Protein AF-A0AAV7HJ48-F1 (afdb_monomer)

Foldseek 3Di:
DVLPQLQDQVSLLVVLLVCLVVVVLVVSVVSQVSHPDHALSSLLSSLQSCLVVLVLVSSVVSVVVCVVVVHDHAQSSLLSNLSSQLPPVDDPSLVVSVVSCVVVVVCLPPSNLLSNLLSCLSNLNLVVSVVSLVPHPADAQSSLLSNLLSCLVVLVLVVSVVSVCCCCPVRVYDHDPSSLVSSCSSCVVVVNNVVSVVSVD

Secondary structure (DSSP, 8-state):
-TTSSTTSHHHHHHHHHHHHHTT-HHHHHHHHHH-SS--HHHHHHHHHHHHHTT-HHHHHHHHHHHHHTTPPP-HHHHHHHHHHIIIII-HHHHHHHHHHHHHTTGGGSHHHHHHHHHHHHHTT-HHHHHHHHHT-SS--HHHHHHHHHHHHHTT-HHHHHHHHHHHHHTS-PPP-HHHHHHHHHHHHHHT-HHHHHHTT-

Organism: Dendrobium chrysotoxum (NCBI:txid161865)

Structure (mmCIF, N/CA/C/O backbone):
data_AF-A0AAV7HJ48-F1
#
_entry.id   AF-A0AAV7HJ48-F1
#
loop_
_atom_site.group_PDB
_atom_site.id
_atom_site.type_symbol
_atom_site.label_atom_id
_atom_site.label_alt_id
_atom_site.label_comp_id
_atom_site.label_asym_id
_atom_site.label_entity_id
_atom_site.label_seq_id
_atom_site.pdbx_PDB_ins_code
_atom_site.Cartn_x
_atom_site.Cartn_y
_atom_site.Cartn_z
_atom_site.occupancy
_atom_site.B_iso_or_equiv
_atom_site.auth_seq_id
_atom_site.auth_comp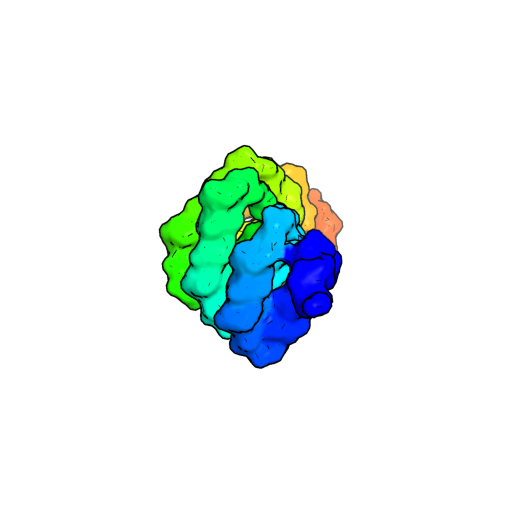_id
_atom_site.auth_asym_id
_atom_site.auth_atom_id
_atom_site.pdbx_PDB_model_num
ATOM 1 N N . MET A 1 1 ? -9.702 8.951 41.981 1.00 37.22 1 MET A N 1
ATOM 2 C CA . MET A 1 1 ? -9.181 10.045 41.126 1.00 37.22 1 MET A CA 1
ATOM 3 C C . MET A 1 1 ? -8.592 9.589 39.777 1.00 37.22 1 MET A C 1
ATOM 5 O O . MET A 1 1 ? -8.359 10.444 38.941 1.00 37.22 1 MET A O 1
ATOM 9 N N . LYS A 1 2 ? -8.408 8.279 39.500 1.00 47.69 2 LYS A N 1
ATOM 10 C CA . LYS A 1 2 ? -7.893 7.769 38.203 1.00 47.69 2 LYS A CA 1
ATOM 11 C C . LYS A 1 2 ? -8.869 7.865 37.006 1.00 47.69 2 LYS A C 1
ATOM 13 O O . LYS A 1 2 ? -8.440 7.650 35.882 1.00 47.69 2 LYS A O 1
ATOM 18 N N . MET A 1 3 ? -10.146 8.190 37.230 1.00 50.66 3 MET A N 1
ATOM 19 C CA . MET A 1 3 ? -11.196 8.146 36.194 1.00 50.66 3 MET A CA 1
ATOM 20 C C . MET A 1 3 ? -11.287 9.396 35.305 1.00 50.66 3 MET A C 1
ATOM 22 O O . MET A 1 3 ? -11.796 9.295 34.201 1.00 50.66 3 MET A O 1
ATOM 26 N N . GLY A 1 4 ? -10.779 10.555 35.739 1.00 46.75 4 GLY A N 1
ATOM 27 C CA . GLY A 1 4 ? -10.951 11.808 34.985 1.00 46.75 4 GLY A CA 1
ATOM 28 C C . GLY A 1 4 ? -9.951 12.029 33.844 1.00 46.75 4 GLY A C 1
ATOM 29 O O . GLY A 1 4 ? -10.231 12.792 32.930 1.00 46.75 4 GLY A O 1
ATOM 30 N N . LEU A 1 5 ? -8.784 11.373 33.880 1.00 48.03 5 LEU A N 1
ATOM 31 C CA . LEU A 1 5 ? -7.716 11.574 32.887 1.00 48.03 5 LEU A CA 1
ATOM 32 C C . LEU A 1 5 ? -7.899 10.728 31.616 1.00 48.03 5 LEU A C 1
ATOM 34 O O . LEU A 1 5 ? -7.413 11.124 30.564 1.00 48.03 5 LEU A O 1
ATOM 38 N N . LEU A 1 6 ? -8.624 9.605 31.699 1.00 50.34 6 LEU A N 1
ATOM 39 C CA . LEU A 1 6 ? -8.973 8.755 30.546 1.00 50.34 6 LEU A CA 1
ATOM 40 C C . LEU A 1 6 ? -10.066 9.368 29.652 1.00 50.34 6 LEU A C 1
ATOM 42 O O . LEU A 1 6 ? -10.266 8.902 28.537 1.00 50.34 6 LEU A O 1
ATOM 46 N N . LEU A 1 7 ? -10.739 10.421 30.129 1.00 53.59 7 LEU A N 1
ATOM 47 C CA . LEU A 1 7 ? -11.756 11.169 29.384 1.00 53.59 7 LEU A CA 1
ATOM 48 C C . LEU A 1 7 ? -11.161 12.104 28.330 1.00 53.59 7 LEU A C 1
ATOM 50 O O . LEU A 1 7 ? -11.873 12.598 27.465 1.00 53.59 7 LEU A O 1
ATOM 54 N N . ASN A 1 8 ? -9.859 12.385 28.404 1.00 65.31 8 ASN A N 1
ATOM 55 C CA . ASN A 1 8 ? -9.218 13.245 27.429 1.00 65.31 8 ASN A CA 1
ATOM 56 C C . ASN A 1 8 ? -8.662 12.387 26.288 1.00 65.31 8 ASN A C 1
ATOM 58 O O . ASN A 1 8 ? -7.704 11.636 26.489 1.00 65.31 8 ASN A O 1
ATOM 62 N N . VAL A 1 9 ? -9.231 12.549 25.092 1.00 69.00 9 VAL A N 1
ATOM 63 C CA . VAL A 1 9 ? -8.806 11.894 23.843 1.00 69.00 9 VAL A CA 1
ATOM 64 C C . VAL A 1 9 ? -7.288 11.961 23.642 1.00 69.00 9 VAL A C 1
ATOM 66 O O . VAL A 1 9 ? -6.674 10.987 23.207 1.00 69.00 9 VAL A O 1
ATOM 69 N N . PHE A 1 10 ? -6.649 13.064 24.043 1.00 70.94 10 PHE A N 1
ATOM 70 C CA . PHE A 1 10 ? -5.201 13.240 23.962 1.00 70.94 10 PHE A CA 1
ATOM 71 C C . PHE A 1 10 ? -4.432 12.296 24.896 1.00 70.94 10 PHE A C 1
ATOM 73 O O . PHE A 1 10 ? -3.430 11.697 24.500 1.00 70.94 10 PHE A O 1
ATOM 80 N N . VAL A 1 11 ? -4.900 12.131 26.137 1.00 77.94 11 VAL A N 1
ATOM 81 C CA . VAL A 1 11 ? -4.272 11.247 27.130 1.00 77.94 11 VAL A CA 1
ATOM 82 C C . VAL A 1 11 ? -4.525 9.787 26.769 1.00 77.94 11 VAL A C 1
ATOM 84 O O . VAL A 1 11 ? -3.583 8.998 26.780 1.00 77.94 11 VAL A O 1
ATOM 87 N N . GLY A 1 12 ? -5.757 9.440 26.382 1.00 78.12 12 GLY A N 1
ATOM 88 C CA . GLY A 1 12 ? -6.113 8.100 25.909 1.00 78.12 12 GLY A CA 1
ATOM 89 C C . GLY A 1 12 ? -5.267 7.679 24.708 1.00 78.12 12 GLY A C 1
ATOM 90 O O . GLY A 1 12 ? -4.598 6.649 24.755 1.00 78.12 12 GLY A O 1
ATOM 91 N N . SER A 1 13 ? -5.173 8.536 23.689 1.00 76.88 13 SER A N 1
ATOM 92 C CA . SER A 1 13 ? -4.349 8.283 22.498 1.00 76.88 13 SER A CA 1
ATOM 93 C C . SER A 1 13 ? -2.851 8.205 22.810 1.00 76.88 13 SER A C 1
ATOM 95 O O . SER A 1 13 ? -2.138 7.377 22.242 1.00 76.88 13 SER A O 1
ATOM 97 N N . SER A 1 14 ? -2.358 9.021 23.749 1.00 82.81 14 SER A N 1
ATOM 98 C CA . SER A 1 14 ? -0.960 8.962 24.198 1.00 82.81 14 SER A CA 1
ATOM 99 C C . SER A 1 14 ? -0.647 7.655 24.929 1.00 82.81 14 SER A C 1
ATOM 101 O O . SER A 1 14 ? 0.398 7.050 24.682 1.00 82.81 14 SER A O 1
ATOM 103 N N . LEU A 1 15 ? -1.551 7.191 25.797 1.00 83.00 15 LEU A N 1
ATOM 104 C CA . LEU A 1 15 ? -1.411 5.913 26.493 1.00 83.00 15 LEU A CA 1
ATOM 105 C C . LEU A 1 15 ? -1.480 4.741 25.511 1.00 83.00 15 LEU A C 1
ATOM 107 O O . LEU A 1 15 ? -0.610 3.877 25.552 1.00 83.00 15 LEU A O 1
ATOM 111 N N . ILE A 1 16 ? -2.438 4.755 24.581 1.00 84.25 16 ILE A N 1
ATOM 112 C CA . ILE A 1 16 ? -2.535 3.781 23.487 1.00 84.25 16 ILE A CA 1
ATOM 113 C C . ILE A 1 16 ? -1.218 3.707 22.709 1.00 84.25 16 ILE A C 1
ATOM 115 O O . ILE A 1 16 ? -0.693 2.616 22.483 1.00 84.25 16 ILE A O 1
ATOM 119 N N . SER A 1 17 ? -0.649 4.858 22.336 1.00 81.88 17 SER A N 1
ATOM 120 C CA . SER A 1 17 ? 0.635 4.929 21.631 1.00 81.88 17 SER A CA 1
ATOM 121 C C . SER A 1 17 ? 1.779 4.336 22.457 1.00 81.88 17 SER A C 1
ATOM 123 O O . SER A 1 17 ? 2.621 3.621 21.916 1.00 81.88 17 SER A O 1
ATOM 125 N N . MET A 1 18 ? 1.813 4.611 23.764 1.00 85.38 18 MET A N 1
ATOM 126 C CA . MET A 1 18 ? 2.837 4.099 24.677 1.00 85.38 18 MET A CA 1
ATOM 127 C C . MET A 1 18 ? 2.755 2.574 24.816 1.00 85.38 18 MET A C 1
ATOM 129 O O . MET A 1 18 ? 3.743 1.890 24.554 1.00 85.38 18 MET A O 1
ATOM 133 N N . TYR A 1 19 ? 1.574 2.039 25.127 1.00 84.62 19 TYR A N 1
ATOM 134 C CA . TYR A 1 19 ? 1.370 0.599 25.292 1.00 84.62 19 TYR A CA 1
ATOM 135 C C . TYR A 1 19 ? 1.562 -0.171 23.976 1.00 84.62 19 TYR A C 1
ATOM 137 O O . TYR A 1 19 ? 2.252 -1.188 23.960 1.00 84.62 19 TYR A O 1
ATOM 145 N N . SER A 1 20 ? 1.085 0.364 22.844 1.00 83.25 20 SER A N 1
ATOM 146 C CA . SER A 1 20 ? 1.311 -0.238 21.517 1.00 83.25 20 SER A CA 1
ATOM 147 C C . SER A 1 20 ? 2.796 -0.312 21.144 1.00 83.25 20 SER A C 1
ATOM 149 O O . SER A 1 20 ? 3.226 -1.246 20.469 1.00 83.25 20 SER A O 1
ATOM 151 N N . LYS A 1 21 ? 3.612 0.665 21.569 1.00 81.81 21 LYS A N 1
ATOM 152 C CA . LYS A 1 21 ? 5.068 0.645 21.335 1.00 81.81 21 LYS A CA 1
ATOM 153 C C . LYS A 1 21 ? 5.774 -0.438 22.149 1.00 81.81 21 LYS A C 1
ATOM 155 O O . LYS A 1 21 ? 6.763 -0.978 21.656 1.00 81.81 21 LYS A O 1
ATOM 160 N N . ASN A 1 22 ? 5.250 -0.772 23.325 1.00 84.06 22 ASN A N 1
ATOM 161 C CA . ASN A 1 22 ? 5.792 -1.786 24.233 1.00 84.06 22 ASN A CA 1
ATOM 162 C C . ASN A 1 22 ? 5.192 -3.188 24.023 1.00 84.06 22 ASN A C 1
ATOM 164 O O . ASN A 1 22 ? 5.400 -4.061 24.855 1.00 84.06 22 ASN A O 1
ATOM 168 N N . ASP A 1 23 ? 4.457 -3.413 22.929 1.00 82.31 23 ASP A N 1
ATOM 169 C CA . ASP A 1 23 ? 3.759 -4.673 22.626 1.00 82.31 23 ASP A CA 1
ATOM 170 C C . ASP A 1 23 ? 2.650 -5.071 23.622 1.00 82.31 23 ASP A C 1
ATOM 172 O O . ASP A 1 23 ? 2.109 -6.176 23.549 1.00 82.31 23 ASP A O 1
ATOM 176 N N . GLU A 1 24 ? 2.237 -4.152 24.496 1.00 86.06 24 GLU A N 1
ATOM 177 C CA . GLU A 1 24 ? 1.157 -4.326 25.474 1.00 86.06 24 GLU A CA 1
ATOM 178 C C . GLU A 1 24 ? -0.208 -3.997 24.847 1.00 86.06 24 GLU A C 1
ATOM 180 O O . GLU A 1 24 ? -0.923 -3.072 25.242 1.00 86.06 24 GLU A O 1
ATOM 185 N N . PHE A 1 25 ? -0.555 -4.742 23.802 1.00 84.06 25 PHE A N 1
ATOM 186 C CA . PHE A 1 25 ? -1.732 -4.465 22.983 1.00 84.06 25 PHE A CA 1
ATOM 187 C C . PHE A 1 25 ? -3.063 -4.694 23.700 1.00 84.06 25 PHE A C 1
ATOM 189 O O . PHE A 1 25 ? -4.005 -3.952 23.435 1.00 84.06 25 PHE A O 1
ATOM 196 N N . ASP A 1 26 ? -3.134 -5.659 24.617 1.00 85.12 26 ASP A N 1
ATOM 197 C CA . ASP A 1 26 ? -4.348 -5.920 25.399 1.00 85.12 26 ASP A CA 1
ATOM 198 C C . ASP A 1 26 ? -4.701 -4.691 26.247 1.00 85.12 26 ASP A C 1
ATOM 200 O O . ASP A 1 26 ? -5.810 -4.168 26.162 1.00 85.12 26 ASP A O 1
ATOM 204 N N . THR A 1 27 ? -3.710 -4.126 26.945 1.00 85.38 27 THR A N 1
ATOM 205 C CA . THR A 1 27 ? -3.858 -2.875 27.700 1.00 85.38 27 THR A CA 1
ATOM 206 C C . THR A 1 27 ? -4.241 -1.704 26.792 1.00 85.38 27 THR A C 1
ATOM 208 O O . THR A 1 27 ? -5.069 -0.871 27.158 1.00 85.38 27 THR A O 1
ATOM 211 N N . ALA A 1 28 ? -3.662 -1.619 25.591 1.00 85.06 28 ALA A N 1
ATOM 212 C CA . ALA A 1 28 ? -4.002 -0.567 24.635 1.00 85.06 28 ALA A CA 1
ATOM 213 C C . ALA A 1 28 ? -5.454 -0.688 24.123 1.00 85.06 28 ALA A C 1
ATOM 215 O O . ALA A 1 28 ? -6.138 0.331 23.999 1.00 85.06 28 ALA A O 1
ATOM 216 N N . ILE A 1 29 ? -5.947 -1.911 23.887 1.00 85.75 29 ILE A N 1
ATOM 217 C CA . ILE A 1 29 ? -7.353 -2.182 23.547 1.00 85.75 29 ILE A CA 1
ATOM 218 C C . ILE A 1 29 ? -8.263 -1.801 24.713 1.00 85.75 29 ILE A C 1
ATOM 220 O O . ILE A 1 29 ? -9.228 -1.073 24.495 1.00 85.75 29 ILE A O 1
ATOM 224 N N . GLU A 1 30 ? -7.943 -2.218 25.940 1.00 86.31 30 GLU A N 1
ATOM 225 C CA . GLU A 1 30 ? -8.734 -1.869 27.125 1.00 86.31 30 GLU A CA 1
ATOM 226 C C . GLU A 1 30 ? -8.851 -0.352 27.300 1.00 86.31 30 GLU A C 1
ATOM 228 O O . GLU A 1 30 ? -9.916 0.166 27.637 1.00 86.31 30 GLU A O 1
ATOM 233 N N . ILE A 1 31 ? -7.763 0.387 27.068 1.00 85.25 31 ILE A N 1
ATOM 234 C CA . ILE A 1 31 ? -7.779 1.850 27.141 1.00 85.25 31 ILE A CA 1
ATOM 235 C C . ILE A 1 31 ? -8.673 2.426 26.052 1.00 85.25 31 ILE A C 1
ATOM 237 O O . ILE A 1 31 ? -9.506 3.271 26.372 1.00 85.25 31 ILE A O 1
ATOM 241 N N . LEU A 1 32 ? -8.541 1.959 24.807 1.00 84.19 32 LEU A N 1
ATOM 242 C CA . LEU A 1 32 ? -9.401 2.393 23.708 1.00 84.19 32 LEU A CA 1
ATOM 243 C C . LEU A 1 32 ? -10.877 2.158 24.049 1.00 84.19 32 LEU A C 1
ATOM 245 O O . LEU A 1 32 ? -11.684 3.074 23.931 1.00 84.19 32 LEU A O 1
ATOM 249 N N . GLU A 1 33 ? -11.232 0.967 24.527 1.00 84.12 33 GLU A N 1
ATOM 250 C CA . GLU A 1 33 ? -12.606 0.599 24.886 1.00 84.12 33 GLU A CA 1
ATOM 251 C C . GLU A 1 33 ? -13.169 1.461 26.020 1.00 84.12 33 GLU A C 1
ATOM 253 O O . GLU A 1 33 ? -14.347 1.817 25.996 1.00 84.12 33 GLU A O 1
ATOM 258 N N . ARG A 1 34 ? -12.317 1.865 26.967 1.00 84.50 34 ARG A N 1
ATOM 259 C CA . ARG A 1 34 ? -12.678 2.724 28.102 1.00 84.50 34 ARG A CA 1
ATOM 260 C C . ARG A 1 34 ? -12.741 4.216 27.778 1.00 84.50 34 ARG A C 1
ATOM 262 O O . ARG A 1 34 ? -13.183 4.977 28.639 1.00 84.50 34 ARG A O 1
ATOM 269 N N . MET A 1 35 ? -12.289 4.652 26.603 1.00 80.69 35 MET A N 1
ATOM 270 C CA . MET A 1 35 ? -12.441 6.044 26.170 1.00 80.69 35 MET A CA 1
ATOM 271 C C . MET A 1 35 ? -13.912 6.327 25.842 1.00 80.69 35 MET A C 1
ATOM 273 O O . MET A 1 35 ? -14.503 5.621 25.020 1.00 80.69 35 MET A O 1
ATOM 277 N N . GLU A 1 36 ? -14.481 7.365 26.467 1.00 74.94 36 GLU A N 1
ATOM 278 C CA . GLU A 1 36 ? -15.851 7.832 26.187 1.00 74.94 36 GLU A CA 1
ATOM 279 C C . GLU A 1 36 ? -15.973 8.380 24.761 1.00 74.94 36 GLU A C 1
ATOM 281 O O . GLU A 1 36 ? -16.914 8.041 24.050 1.00 74.94 36 GLU A O 1
ATOM 286 N N . GLU A 1 37 ? -14.975 9.148 24.317 1.00 75.75 37 GLU A N 1
ATOM 287 C CA . GLU A 1 37 ? -14.847 9.608 22.936 1.00 75.75 37 GLU A CA 1
ATOM 288 C C . GLU A 1 37 ? -13.623 8.959 22.286 1.00 75.75 37 GLU A C 1
ATOM 290 O O . GLU A 1 37 ? -12.502 9.053 22.795 1.00 75.75 37 GLU A O 1
ATOM 295 N N . LYS A 1 38 ? -13.834 8.292 21.150 1.00 83.88 38 LYS A N 1
ATOM 296 C CA . LYS A 1 38 ? -12.771 7.749 20.300 1.00 83.88 38 LYS A CA 1
ATOM 297 C C . LYS A 1 38 ? -12.773 8.542 19.002 1.00 83.88 38 LYS A C 1
ATOM 299 O O . LYS A 1 38 ? -13.823 8.725 18.393 1.00 83.88 38 LYS A O 1
ATOM 304 N N . ASP A 1 39 ? -11.608 8.998 18.571 1.00 83.56 39 ASP A N 1
ATOM 305 C CA . ASP A 1 39 ? -11.455 9.719 17.316 1.00 83.56 39 ASP A CA 1
ATOM 306 C C . ASP A 1 39 ? -10.715 8.865 16.278 1.00 83.56 39 ASP A C 1
ATOM 308 O O . ASP A 1 39 ? -10.226 7.769 16.553 1.00 83.56 39 ASP A O 1
ATOM 312 N N . MET A 1 40 ? -10.627 9.362 15.045 1.00 87.81 40 MET A N 1
ATOM 313 C CA . MET A 1 40 ? -9.893 8.681 13.974 1.00 87.81 40 MET A CA 1
ATOM 314 C C . MET A 1 40 ? -8.437 8.385 14.374 1.00 87.81 40 MET A C 1
ATOM 316 O O . MET A 1 40 ? -7.867 7.374 13.952 1.00 87.81 40 MET A O 1
ATOM 320 N N . PHE A 1 41 ? -7.831 9.250 15.189 1.00 86.56 41 PHE A N 1
ATOM 321 C CA . PHE A 1 41 ? -6.434 9.149 15.585 1.00 86.56 41 PHE A CA 1
ATOM 322 C C . PHE A 1 41 ? -6.178 7.985 16.551 1.00 86.56 41 PHE A C 1
ATOM 324 O O . PHE A 1 41 ? -5.214 7.237 16.348 1.00 86.56 41 PHE A O 1
ATOM 331 N N . SER A 1 42 ? -7.030 7.777 17.558 1.00 86.62 42 SER A N 1
AT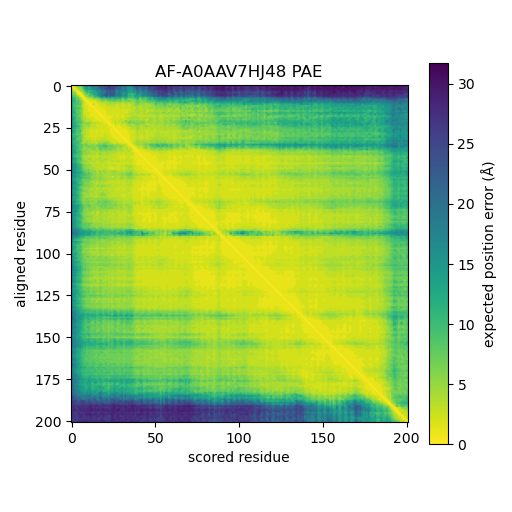OM 332 C CA . SER A 1 42 ? -6.884 6.673 18.515 1.00 86.62 42 SER A CA 1
ATOM 333 C C . SER A 1 42 ? -6.995 5.306 17.824 1.00 86.62 42 SER A C 1
ATOM 335 O O . SER A 1 42 ? -6.129 4.445 18.013 1.00 86.62 42 SER A O 1
ATOM 337 N N . TRP A 1 43 ? -7.971 5.145 16.925 1.00 92.31 43 TRP A N 1
ATOM 338 C CA . TRP A 1 43 ? -8.134 3.952 16.086 1.00 92.31 43 TRP A CA 1
ATOM 339 C C . TRP A 1 43 ? -6.944 3.725 15.152 1.00 92.31 43 TRP A C 1
ATOM 341 O O . TRP A 1 43 ? -6.378 2.630 15.102 1.00 92.31 43 TRP A O 1
ATOM 351 N N . THR A 1 44 ? -6.515 4.773 14.446 1.00 92.38 44 THR A N 1
ATOM 352 C CA . THR A 1 44 ? -5.375 4.699 13.521 1.00 92.38 44 THR A CA 1
ATOM 353 C C . THR A 1 44 ? -4.093 4.311 14.253 1.00 92.38 44 THR A C 1
ATOM 355 O O . THR A 1 44 ? -3.317 3.499 13.749 1.00 92.38 44 THR A O 1
ATOM 358 N N . THR A 1 45 ? -3.878 4.829 15.466 1.00 89.81 45 THR A N 1
ATOM 359 C CA . THR A 1 45 ? -2.704 4.493 16.285 1.00 89.81 45 THR A CA 1
ATOM 360 C C . THR A 1 45 ? -2.658 3.000 16.608 1.00 89.81 45 THR A C 1
ATOM 362 O O . THR A 1 45 ? -1.596 2.386 16.478 1.00 89.81 45 THR A O 1
ATOM 365 N N . MET A 1 46 ? -3.800 2.398 16.950 1.00 90.00 46 MET A N 1
ATOM 366 C CA . MET A 1 46 ? -3.904 0.957 17.199 1.00 90.00 46 MET A CA 1
ATOM 367 C C . MET A 1 46 ? -3.621 0.130 15.944 1.00 90.00 46 MET A C 1
ATOM 369 O O . MET A 1 46 ? -2.803 -0.790 15.982 1.00 90.00 46 MET A O 1
ATOM 373 N N . ILE A 1 47 ? -4.234 0.493 14.815 1.00 93.69 47 ILE A N 1
ATOM 374 C CA . ILE A 1 47 ? -4.032 -0.179 13.521 1.00 93.69 47 ILE A CA 1
ATOM 375 C C . ILE A 1 47 ? -2.552 -0.163 13.123 1.00 93.69 47 ILE A C 1
ATOM 377 O O . ILE A 1 47 ? -1.977 -1.201 12.787 1.00 93.69 47 ILE A O 1
ATOM 381 N N . VAL A 1 48 ? -1.915 1.010 13.190 1.00 91.19 48 VAL A N 1
ATOM 382 C CA . VAL A 1 48 ? -0.490 1.186 12.879 1.00 91.19 48 VAL A CA 1
ATOM 383 C C . VAL A 1 48 ? 0.376 0.365 13.836 1.00 91.19 48 VAL A C 1
ATOM 385 O O . VAL A 1 48 ? 1.352 -0.248 13.399 1.00 91.19 48 VAL A O 1
ATOM 388 N N . GLY A 1 49 ? 0.037 0.347 15.129 1.00 88.75 49 GLY A N 1
ATOM 389 C CA . GLY A 1 49 ? 0.742 -0.430 16.148 1.00 88.75 49 GLY A CA 1
ATOM 390 C C . GLY A 1 49 ? 0.752 -1.924 15.830 1.00 88.75 49 GLY A C 1
ATOM 391 O O . GLY A 1 49 ? 1.825 -2.522 15.733 1.00 88.75 49 GLY A O 1
ATOM 392 N N . PHE A 1 50 ? -0.424 -2.508 15.588 1.00 90.56 50 PHE A N 1
ATOM 393 C CA . PHE A 1 50 ? -0.558 -3.920 15.227 1.00 90.56 50 PHE A CA 1
ATOM 394 C C . PHE A 1 50 ? 0.120 -4.254 13.892 1.00 90.56 50 PHE A C 1
ATOM 396 O O . PHE A 1 50 ? 0.908 -5.200 13.817 1.00 90.56 50 PHE A O 1
ATOM 403 N N . SER A 1 51 ? -0.106 -3.439 12.855 1.00 90.06 51 SER A N 1
ATOM 404 C CA . SER A 1 51 ? 0.498 -3.632 11.529 1.00 90.06 51 SER A CA 1
ATOM 405 C C . SER A 1 51 ? 2.033 -3.633 11.593 1.00 90.06 51 SER A C 1
ATOM 407 O O . SER A 1 51 ? 2.685 -4.511 11.024 1.00 90.06 51 SER A O 1
ATOM 409 N N . LYS A 1 52 ? 2.645 -2.726 12.373 1.00 88.25 52 LYS A N 1
ATOM 410 C CA . LYS A 1 52 ? 4.111 -2.661 12.549 1.00 88.25 52 LYS A CA 1
ATOM 411 C C . LYS A 1 52 ? 4.712 -3.884 13.239 1.00 88.25 52 LYS A C 1
ATOM 413 O O . LYS A 1 52 ? 5.897 -4.149 13.053 1.00 88.25 52 LYS A O 1
ATOM 418 N N . ARG A 1 53 ? 3.922 -4.613 14.026 1.00 86.88 53 ARG A N 1
ATOM 419 C CA . ARG A 1 53 ? 4.347 -5.821 14.748 1.00 86.88 53 ARG A CA 1
ATOM 420 C C . ARG A 1 53 ? 3.929 -7.113 14.044 1.00 86.88 53 ARG A C 1
ATOM 422 O O . ARG A 1 53 ? 3.986 -8.175 14.652 1.00 86.88 53 ARG A O 1
ATOM 429 N N . ASN A 1 54 ? 3.540 -7.026 12.767 1.00 86.19 54 ASN A N 1
ATOM 430 C CA . ASN A 1 54 ? 3.061 -8.147 11.948 1.00 86.19 54 ASN A CA 1
ATOM 431 C C . ASN A 1 54 ? 1.844 -8.876 12.547 1.00 86.19 54 ASN A C 1
ATOM 433 O O . ASN A 1 54 ? 1.589 -10.036 12.230 1.00 86.19 54 ASN A O 1
ATOM 437 N N . LYS A 1 55 ? 1.070 -8.186 13.390 1.00 89.25 55 LYS A N 1
ATOM 438 C CA . LYS A 1 55 ? -0.194 -8.665 13.957 1.00 89.25 55 LYS A CA 1
ATOM 439 C C . LYS A 1 55 ? -1.342 -8.316 13.007 1.00 89.25 55 LYS A C 1
ATOM 441 O O . LYS A 1 55 ? -2.172 -7.448 13.279 1.00 89.25 55 LYS A O 1
ATOM 446 N N . SER A 1 56 ? -1.296 -8.900 11.806 1.00 90.94 56 SER A N 1
ATOM 447 C CA . SER A 1 56 ? -2.151 -8.498 10.681 1.00 90.94 56 SER A CA 1
ATOM 448 C C . SER A 1 56 ? -3.643 -8.741 10.939 1.00 90.94 56 SER A C 1
ATOM 450 O O . SER A 1 56 ? -4.471 -7.925 10.532 1.00 90.94 56 SER A O 1
ATOM 452 N N . PHE A 1 57 ? -3.993 -9.827 11.636 1.00 90.81 57 PHE A N 1
ATOM 453 C CA . PHE A 1 57 ? -5.385 -10.153 11.962 1.00 90.81 57 PHE A CA 1
ATOM 454 C C . PHE A 1 57 ? -5.976 -9.162 12.965 1.00 90.81 57 PHE A C 1
ATOM 456 O O . PHE A 1 57 ? -7.089 -8.677 12.773 1.00 90.81 57 PHE A O 1
ATOM 463 N N . GLU A 1 58 ? -5.214 -8.804 13.995 1.00 91.50 58 GLU A N 1
ATOM 464 C CA . GLU A 1 58 ? -5.611 -7.821 14.997 1.00 91.50 58 GLU A CA 1
ATOM 465 C C . GLU A 1 58 ? -5.737 -6.426 14.380 1.00 91.50 58 GLU A C 1
ATOM 467 O O . GLU A 1 58 ? -6.707 -5.723 14.655 1.00 91.50 58 GLU A O 1
ATOM 472 N N . ALA A 1 59 ? -4.819 -6.048 13.481 1.00 93.19 59 ALA A N 1
ATOM 473 C CA . ALA A 1 59 ? -4.909 -4.787 12.748 1.00 93.19 59 ALA A CA 1
ATOM 474 C C . ALA A 1 59 ? -6.226 -4.685 11.958 1.00 93.19 59 ALA A C 1
ATOM 476 O O . ALA A 1 59 ? -6.932 -3.682 12.076 1.00 93.19 59 ALA A O 1
ATOM 477 N N . ILE A 1 60 ? -6.594 -5.732 11.205 1.00 93.88 60 ILE A N 1
ATOM 478 C CA . ILE A 1 60 ? -7.887 -5.776 10.506 1.00 93.88 60 ILE A CA 1
ATOM 479 C C . ILE A 1 60 ? -9.060 -5.767 11.477 1.00 93.88 60 ILE A C 1
ATOM 481 O O . ILE A 1 60 ? -10.030 -5.062 11.219 1.00 93.88 60 ILE A O 1
ATOM 485 N N . GLY A 1 61 ? -8.989 -6.504 12.586 1.00 93.75 61 GLY A N 1
ATOM 486 C CA . GLY A 1 61 ? -10.050 -6.509 13.591 1.00 93.75 61 GLY A CA 1
ATOM 487 C C . GLY A 1 61 ? -10.333 -5.101 14.114 1.00 93.75 61 GLY A C 1
ATOM 488 O O . GLY A 1 61 ? -11.481 -4.664 14.134 1.00 93.75 61 GLY A O 1
ATOM 489 N N . VAL A 1 62 ? -9.284 -4.345 14.449 1.00 94.00 62 VAL A N 1
ATOM 490 C CA . VAL A 1 62 ? -9.407 -2.942 14.874 1.00 94.00 62 VAL A CA 1
ATOM 491 C C . VAL A 1 62 ? -9.984 -2.063 13.761 1.00 94.00 62 VAL A C 1
ATOM 493 O O . VAL A 1 62 ? -10.845 -1.235 14.042 1.00 94.00 62 VAL A O 1
ATOM 496 N N . PHE A 1 63 ? -9.556 -2.250 12.510 1.00 95.69 63 PHE A N 1
ATOM 497 C CA . PHE A 1 63 ? -10.104 -1.520 11.363 1.00 95.69 63 PHE A CA 1
ATOM 498 C C . PHE A 1 63 ? -11.593 -1.807 11.141 1.00 95.69 63 PHE A C 1
ATOM 500 O O . PHE A 1 63 ? -12.366 -0.876 10.951 1.00 95.69 63 PHE A O 1
ATOM 507 N N . VAL A 1 64 ? -12.022 -3.067 11.218 1.00 95.31 64 VAL A N 1
ATOM 508 C CA . VAL A 1 64 ? -13.438 -3.437 11.086 1.00 95.31 64 VAL A CA 1
ATOM 509 C C . VAL A 1 64 ? -14.263 -2.799 12.201 1.00 95.31 64 VAL A C 1
ATOM 511 O O . VAL A 1 64 ? -15.252 -2.139 11.897 1.00 95.31 64 VAL A O 1
ATOM 514 N N . ARG A 1 65 ? -13.817 -2.889 13.463 1.00 94.31 65 ARG A N 1
ATOM 515 C CA . ARG A 1 65 ? -14.513 -2.242 14.590 1.00 94.31 65 ARG A CA 1
ATOM 516 C C . ARG A 1 65 ? -14.610 -0.725 14.429 1.00 94.31 65 ARG A C 1
ATOM 518 O O . ARG A 1 65 ? -15.657 -0.154 14.706 1.00 94.31 65 ARG A O 1
ATOM 525 N N . MET A 1 66 ? -13.546 -0.079 13.946 1.00 93.94 66 MET A N 1
ATOM 526 C CA . MET A 1 66 ? -13.559 1.354 13.640 1.00 93.94 66 MET A CA 1
ATOM 527 C C . MET A 1 66 ? -14.705 1.701 12.676 1.00 93.94 66 MET A C 1
ATOM 529 O O . MET A 1 66 ? -15.447 2.650 12.921 1.00 93.94 66 MET A O 1
ATOM 533 N N . LEU A 1 67 ? -14.880 0.914 11.608 1.00 94.81 67 LEU A N 1
ATOM 534 C CA . LEU A 1 67 ? -15.960 1.121 10.640 1.00 94.81 67 LEU A CA 1
ATOM 535 C C . LEU A 1 67 ? -17.348 0.791 11.218 1.00 94.81 67 LEU A C 1
ATOM 537 O O . LEU A 1 67 ? -18.311 1.490 10.911 1.00 94.81 67 LEU A O 1
ATOM 541 N N . GLU A 1 68 ? -17.463 -0.246 12.052 1.00 94.19 68 GLU A N 1
ATOM 542 C CA . GLU A 1 68 ? -18.714 -0.628 12.730 1.00 94.19 68 GLU A CA 1
ATOM 543 C C . GLU A 1 68 ? -19.200 0.444 13.716 1.00 94.19 68 GLU A C 1
ATOM 545 O O . GLU A 1 68 ? -20.403 0.666 13.836 1.00 94.19 68 GLU A O 1
ATOM 550 N N . GLU A 1 69 ? -18.280 1.169 14.358 1.00 91.00 69 GLU A N 1
ATOM 551 C CA . GLU A 1 69 ? -18.589 2.342 15.189 1.00 91.00 69 GLU A CA 1
ATOM 552 C C . GLU A 1 69 ? -18.900 3.609 14.362 1.00 91.00 69 GLU A C 1
ATOM 554 O O . GLU A 1 69 ? -19.095 4.690 14.916 1.00 91.00 69 GLU A O 1
ATOM 559 N N . GLY A 1 70 ? -18.975 3.498 13.032 1.00 90.31 70 GLY A N 1
ATOM 560 C CA . GLY A 1 70 ? -19.312 4.602 12.132 1.00 90.31 70 GLY A CA 1
ATOM 561 C C . GLY A 1 70 ? -18.165 5.584 11.884 1.00 90.31 70 GLY A C 1
ATOM 562 O O . GLY A 1 70 ? -18.386 6.644 11.295 1.00 90.31 70 GLY A O 1
ATOM 563 N N . MET A 1 71 ? -16.941 5.249 12.301 1.00 91.81 71 MET A N 1
ATOM 564 C CA . MET A 1 71 ? -15.764 6.086 12.087 1.00 91.81 71 MET A CA 1
ATOM 565 C C . MET A 1 71 ? -15.148 5.804 10.719 1.00 91.81 71 MET A C 1
ATOM 567 O O . MET A 1 71 ? -14.948 4.658 10.326 1.00 91.81 71 MET A O 1
ATOM 571 N N . MET A 1 72 ? -14.787 6.861 9.992 1.00 92.94 72 MET A N 1
ATOM 572 C CA . MET A 1 72 ? -14.082 6.721 8.718 1.00 92.94 72 MET A CA 1
ATOM 573 C C . MET A 1 72 ? -12.585 6.545 8.949 1.00 92.94 72 MET A C 1
ATOM 575 O O . MET A 1 72 ? -11.957 7.340 9.648 1.00 92.94 72 MET A O 1
ATOM 579 N N . ALA A 1 73 ? -11.998 5.531 8.321 1.00 95.38 73 ALA A N 1
ATOM 580 C CA . ALA A 1 73 ? -10.554 5.374 8.254 1.00 95.38 73 ALA A CA 1
ATOM 581 C C . ALA A 1 73 ? -9.920 6.437 7.348 1.00 95.38 73 ALA A C 1
ATOM 583 O O . ALA A 1 73 ? -10.422 6.681 6.251 1.00 95.38 73 ALA A O 1
ATOM 584 N N . GLY A 1 74 ? -8.808 7.018 7.803 1.00 95.81 74 GLY A N 1
ATOM 585 C CA . GLY A 1 74 ? -7.951 7.893 7.002 1.00 95.81 74 GLY A CA 1
ATOM 586 C C . GLY A 1 74 ? -6.837 7.140 6.266 1.00 95.81 74 GLY A C 1
ATOM 587 O O . GLY A 1 74 ? -6.715 5.912 6.332 1.00 95.81 74 GLY A O 1
ATOM 588 N N . GLU A 1 75 ? -5.971 7.898 5.605 1.00 96.19 75 GLU A N 1
ATOM 589 C CA . GLU A 1 75 ? -4.887 7.428 4.736 1.00 96.19 75 GLU A CA 1
ATOM 590 C C . GLU A 1 75 ? -3.897 6.529 5.493 1.00 96.19 75 GLU A C 1
ATOM 592 O O . GLU A 1 75 ? -3.522 5.448 5.031 1.00 96.19 75 GLU A O 1
ATOM 597 N N . PHE A 1 76 ? -3.505 6.926 6.707 1.00 95.25 76 PHE A N 1
ATOM 598 C CA . PHE A 1 76 ? -2.560 6.166 7.535 1.00 95.25 76 PHE A CA 1
ATOM 599 C C . PHE A 1 76 ? -3.104 4.800 7.971 1.00 95.25 76 PHE A C 1
ATOM 601 O O . PHE A 1 76 ? -2.352 3.822 8.032 1.00 95.25 76 PHE A O 1
ATOM 608 N N . ALA A 1 77 ? -4.404 4.716 8.261 1.00 96.31 77 ALA A N 1
ATOM 609 C CA . ALA A 1 77 ? -5.051 3.453 8.591 1.00 96.31 77 ALA A CA 1
ATOM 610 C C . ALA A 1 77 ? -5.094 2.543 7.356 1.00 96.31 77 ALA A C 1
ATOM 612 O O . ALA A 1 77 ? -4.671 1.390 7.431 1.00 96.31 77 ALA A O 1
ATOM 613 N N . LEU A 1 78 ? -5.507 3.079 6.202 1.00 97.38 78 LEU A N 1
ATOM 614 C CA . LEU A 1 78 ? -5.570 2.332 4.944 1.00 97.38 78 LEU A CA 1
ATOM 615 C C . LEU A 1 78 ? -4.215 1.777 4.507 1.00 97.38 78 LEU A C 1
ATOM 617 O O . LEU A 1 78 ? -4.106 0.582 4.238 1.00 97.38 78 LEU A O 1
ATOM 621 N N . THR A 1 79 ? -3.175 2.610 4.476 1.00 96.88 79 THR A N 1
ATOM 622 C CA . THR A 1 79 ? -1.815 2.169 4.118 1.00 96.88 79 THR A CA 1
ATOM 623 C C . THR A 1 79 ? -1.308 1.064 5.051 1.00 96.88 79 THR A C 1
ATOM 625 O O . THR A 1 79 ? -0.733 0.070 4.600 1.00 96.88 79 THR A O 1
ATOM 628 N N . SER A 1 80 ? -1.589 1.175 6.352 1.00 96.19 80 SER A N 1
ATOM 629 C CA . SER A 1 80 ? -1.203 0.174 7.353 1.00 96.19 80 SER A CA 1
ATOM 630 C C . SER A 1 80 ? -1.949 -1.152 7.192 1.00 96.19 80 SER A C 1
ATOM 632 O O . SER A 1 80 ? -1.338 -2.212 7.356 1.00 96.19 80 SER A O 1
ATOM 634 N N . ILE A 1 81 ? -3.240 -1.112 6.855 1.00 97.06 81 ILE A N 1
ATOM 635 C CA . ILE A 1 81 ? -4.046 -2.313 6.606 1.00 97.06 81 ILE A CA 1
ATOM 636 C C . ILE A 1 81 ? -3.661 -2.974 5.288 1.00 97.06 81 ILE A C 1
ATOM 638 O O . ILE A 1 81 ? -3.471 -4.182 5.271 1.00 97.06 81 ILE A O 1
ATOM 642 N N . LEU A 1 82 ? -3.459 -2.219 4.206 1.00 97.06 82 LEU A N 1
ATOM 643 C CA . LEU A 1 82 ? -3.002 -2.778 2.927 1.00 97.06 82 LEU A CA 1
ATOM 644 C C . LEU A 1 82 ? -1.670 -3.520 3.082 1.00 97.06 82 LEU A C 1
ATOM 646 O O . LEU A 1 82 ? -1.514 -4.624 2.560 1.00 97.06 82 LEU A O 1
ATOM 650 N N . LYS A 1 83 ? -0.746 -2.976 3.884 1.00 94.38 83 LYS A N 1
ATOM 651 C CA . LYS A 1 83 ? 0.507 -3.656 4.232 1.00 94.38 83 LYS A CA 1
ATOM 652 C C . LYS A 1 83 ? 0.277 -4.958 5.008 1.00 94.38 83 LYS A C 1
ATOM 654 O O . LYS A 1 83 ? 0.946 -5.951 4.733 1.00 94.38 83 LYS A O 1
ATOM 659 N N . ALA A 1 84 ? -0.652 -4.962 5.964 1.00 93.12 84 ALA A N 1
ATOM 660 C CA . ALA A 1 84 ? -1.032 -6.167 6.703 1.00 93.12 84 ALA A CA 1
ATOM 661 C C . ALA A 1 84 ? -1.698 -7.213 5.787 1.00 93.12 84 ALA A C 1
ATOM 663 O O . ALA A 1 84 ? -1.453 -8.414 5.926 1.00 93.12 84 ALA A O 1
ATOM 664 N N . CYS A 1 85 ? -2.499 -6.764 4.816 1.00 93.81 85 CYS A N 1
ATOM 665 C CA . CYS A 1 85 ? -3.112 -7.631 3.817 1.00 93.81 85 CYS A CA 1
ATOM 666 C C . CYS A 1 85 ? -2.067 -8.284 2.918 1.00 93.81 85 CYS A C 1
ATOM 668 O O . CYS A 1 85 ? -2.138 -9.485 2.676 1.00 93.81 85 CYS A O 1
ATOM 670 N N . ALA A 1 86 ? -1.072 -7.514 2.480 1.00 92.50 86 ALA A N 1
ATOM 671 C CA . ALA A 1 86 ? 0.008 -7.999 1.629 1.00 92.50 86 ALA A CA 1
ATOM 672 C C . ALA A 1 86 ? 0.885 -9.063 2.310 1.00 92.50 86 ALA A C 1
ATOM 674 O O . ALA A 1 86 ? 1.506 -9.865 1.621 1.00 92.50 86 ALA A O 1
ATOM 675 N N . SER A 1 87 ? 0.975 -9.054 3.646 1.00 85.06 87 SER A N 1
ATOM 676 C CA . SER A 1 87 ? 1.874 -9.944 4.387 1.00 85.06 87 SER A CA 1
ATOM 677 C C . SER A 1 87 ? 1.259 -11.295 4.746 1.00 85.06 87 SER A C 1
ATOM 679 O O . SER A 1 87 ? 1.954 -12.305 4.664 1.00 85.06 87 SER A O 1
ATOM 681 N N . VAL A 1 88 ? -0.005 -11.325 5.184 1.00 84.94 88 VAL A N 1
ATOM 682 C CA . VAL A 1 88 ? -0.610 -12.538 5.774 1.00 84.94 88 VAL A CA 1
ATOM 683 C C . VAL A 1 88 ? -2.043 -12.794 5.307 1.00 84.94 88 VAL A C 1
ATOM 685 O O . VAL A 1 88 ? -2.430 -13.950 5.168 1.00 84.94 88 VAL A O 1
ATOM 688 N N . LEU A 1 89 ? -2.847 -11.751 5.079 1.00 80.25 89 LEU A N 1
ATOM 689 C CA . LEU A 1 89 ? -4.299 -11.924 4.899 1.00 80.25 89 LEU A CA 1
ATOM 690 C C . LEU A 1 89 ? -4.665 -12.253 3.444 1.00 80.25 89 LEU A C 1
ATOM 692 O O . LEU A 1 89 ? -5.561 -13.051 3.195 1.00 80.25 89 LEU A O 1
ATOM 696 N N . GLY A 1 90 ? -3.922 -11.700 2.482 1.00 88.12 90 GLY A N 1
ATOM 697 C CA . GLY A 1 90 ? -4.042 -12.025 1.065 1.00 88.12 90 GLY A CA 1
ATOM 698 C C . GLY A 1 90 ? -5.093 -11.210 0.303 1.00 88.12 90 GLY A C 1
ATOM 699 O O . GLY A 1 90 ? -5.462 -10.093 0.677 1.00 88.12 90 GLY A O 1
ATOM 700 N N . PHE A 1 91 ? -5.525 -11.769 -0.835 1.00 91.19 91 PHE A N 1
ATOM 701 C CA . PHE A 1 91 ? -6.305 -11.070 -1.863 1.00 91.19 91 PHE A CA 1
ATOM 702 C C . PHE A 1 91 ? -7.649 -10.537 -1.354 1.00 91.19 91 PHE A C 1
ATOM 704 O O . PHE A 1 91 ? -7.975 -9.376 -1.590 1.00 91.19 91 PHE A O 1
ATOM 711 N N . ARG A 1 92 ? -8.430 -11.370 -0.656 1.00 93.69 92 ARG A N 1
ATOM 712 C CA . ARG A 1 92 ? -9.829 -11.077 -0.309 1.00 93.69 92 ARG A CA 1
ATOM 713 C C . ARG A 1 92 ? -9.960 -9.865 0.610 1.00 93.69 92 ARG A C 1
ATOM 715 O O . ARG A 1 92 ? -10.856 -9.039 0.426 1.00 93.69 92 ARG A O 1
ATOM 722 N N . GLU A 1 93 ? -9.115 -9.770 1.622 1.00 93.75 93 GLU A N 1
ATOM 723 C CA . GLU A 1 93 ? -9.135 -8.694 2.605 1.00 93.75 93 GLU A CA 1
ATOM 724 C C . GLU A 1 93 ? -8.601 -7.404 1.979 1.00 93.75 93 GLU A C 1
ATOM 726 O O . GLU A 1 93 ? -9.250 -6.363 2.066 1.00 93.75 93 GLU A O 1
ATOM 731 N N . GLY A 1 94 ? -7.479 -7.457 1.255 1.00 95.88 94 GLY A N 1
ATOM 732 C CA . GLY A 1 94 ? -6.945 -6.258 0.609 1.00 95.88 94 GLY A CA 1
ATOM 733 C C . GLY A 1 94 ? -7.807 -5.736 -0.546 1.00 95.88 94 GLY A C 1
ATOM 734 O O . GLY A 1 94 ? -7.916 -4.522 -0.707 1.00 95.88 94 GLY A O 1
ATOM 735 N N . SER A 1 95 ? -8.526 -6.594 -1.282 1.00 96.38 95 SER A N 1
ATOM 736 C CA . SER A 1 95 ? -9.480 -6.141 -2.306 1.00 96.38 95 SER A CA 1
ATOM 737 C C . SER A 1 95 ? -10.681 -5.408 -1.700 1.00 96.38 95 SER A C 1
ATOM 739 O O . SER A 1 95 ? -11.182 -4.452 -2.289 1.00 96.38 95 SER A O 1
ATOM 741 N N . GLN A 1 96 ? -11.139 -5.816 -0.510 1.00 96.75 96 GLN A N 1
ATOM 742 C CA . GLN A 1 96 ? -12.181 -5.089 0.226 1.00 96.75 96 GLN A CA 1
ATOM 743 C C . GLN A 1 96 ? -11.681 -3.722 0.693 1.00 96.75 96 GLN A C 1
ATOM 745 O O . GLN A 1 96 ? -12.402 -2.734 0.576 1.00 96.75 96 GLN A O 1
ATOM 750 N N . VAL A 1 97 ? -10.434 -3.654 1.161 1.00 97.19 97 VAL A N 1
ATOM 751 C CA . VAL A 1 97 ? -9.791 -2.408 1.599 1.00 97.19 97 VAL A CA 1
ATOM 752 C C . VAL A 1 97 ? -9.586 -1.449 0.420 1.00 97.19 97 VAL A C 1
ATOM 754 O O . VAL A 1 97 ? -9.884 -0.263 0.538 1.00 97.19 97 VAL A O 1
ATOM 757 N N . HIS A 1 98 ? -9.182 -1.951 -0.749 1.00 97.69 98 HIS A N 1
ATOM 758 C CA . HIS A 1 98 ? -9.150 -1.164 -1.985 1.00 97.69 98 HIS A CA 1
ATOM 759 C C . HIS A 1 98 ? -10.554 -0.679 -2.387 1.00 97.69 98 HIS A C 1
ATOM 761 O O . HIS A 1 98 ? -10.736 0.494 -2.706 1.00 97.69 98 HIS A O 1
ATOM 767 N N . GLY A 1 99 ? -11.572 -1.541 -2.302 1.00 97.75 99 GLY A N 1
ATOM 768 C CA . GLY A 1 99 ? -12.963 -1.148 -2.540 1.00 97.75 99 GLY A CA 1
ATOM 769 C C . GLY A 1 99 ? -13.460 -0.066 -1.573 1.00 97.75 99 GLY A C 1
ATOM 770 O O . GLY A 1 99 ? -14.205 0.822 -1.984 1.00 97.75 99 GLY A O 1
ATOM 771 N N . TYR A 1 100 ? -13.034 -0.109 -0.308 1.00 97.69 100 TYR A N 1
ATOM 772 C CA . TYR A 1 100 ? -13.282 0.962 0.657 1.00 97.69 100 TYR A CA 1
ATOM 773 C C . TYR A 1 100 ? -12.601 2.261 0.219 1.00 97.69 100 TYR A C 1
ATOM 775 O O . TYR A 1 100 ? -13.276 3.284 0.180 1.00 97.69 100 TYR A O 1
ATOM 783 N N . ALA A 1 101 ? -11.320 2.212 -0.171 1.00 97.69 101 ALA A N 1
ATOM 784 C CA . ALA A 1 101 ? -10.579 3.391 -0.618 1.00 97.69 101 ALA A CA 1
ATOM 785 C C . ALA A 1 101 ? -11.304 4.111 -1.766 1.00 97.69 101 ALA A C 1
ATOM 787 O O . ALA A 1 101 ? -11.542 5.306 -1.647 1.00 97.69 101 ALA A O 1
ATOM 788 N N . ILE A 1 102 ? -11.766 3.364 -2.782 1.00 96.69 102 ILE A N 1
ATOM 789 C CA . ILE A 1 102 ? -12.564 3.897 -3.904 1.00 96.69 102 ILE A CA 1
ATOM 790 C C . ILE A 1 102 ? -13.845 4.582 -3.412 1.00 96.69 102 ILE A C 1
ATOM 792 O O . ILE A 1 102 ? -14.192 5.678 -3.848 1.00 96.69 102 ILE A O 1
ATOM 796 N N . LYS A 1 103 ? -14.584 3.941 -2.498 1.00 97.06 103 LYS A N 1
ATOM 797 C CA . LYS A 1 103 ? -15.845 4.493 -1.974 1.00 97.06 103 LYS A CA 1
ATOM 798 C C . LYS A 1 103 ? -15.645 5.787 -1.191 1.00 97.06 103 LYS A C 1
ATOM 800 O O . LYS A 1 103 ? -16.562 6.602 -1.150 1.00 97.06 103 LYS A O 1
ATOM 805 N N . THR A 1 104 ? -14.486 5.961 -0.563 1.00 96.12 104 THR A N 1
ATOM 806 C CA . THR A 1 104 ? -14.156 7.144 0.239 1.00 96.12 104 THR A CA 1
ATOM 807 C C . THR A 1 104 ? -13.277 8.151 -0.496 1.00 96.12 104 THR A C 1
ATOM 809 O O . THR A 1 104 ? -12.884 9.149 0.102 1.00 96.12 104 THR A O 1
ATOM 812 N N . SER A 1 105 ? -12.990 7.928 -1.785 1.00 95.62 105 SER A N 1
ATOM 813 C CA . SER A 1 105 ? -12.099 8.763 -2.604 1.00 95.62 105 SER A CA 1
ATOM 814 C C . SER A 1 105 ? -10.646 8.822 -2.103 1.00 95.62 105 SER A C 1
ATOM 816 O O . SER A 1 105 ? -9.866 9.653 -2.580 1.00 95.62 105 SER A O 1
ATOM 818 N N . LEU A 1 106 ? -10.265 7.948 -1.163 1.00 95.94 106 LEU A N 1
ATOM 819 C CA . LEU A 1 106 ? -8.920 7.889 -0.584 1.00 95.94 106 LEU A CA 1
ATOM 820 C C . LEU A 1 106 ? -7.908 7.244 -1.533 1.00 95.94 106 LEU A C 1
ATOM 822 O O . LEU A 1 106 ? -6.713 7.446 -1.367 1.00 95.94 106 LEU A O 1
ATOM 826 N N . GLU A 1 107 ? -8.347 6.530 -2.568 1.00 94.50 107 GLU A N 1
ATOM 827 C CA . GLU A 1 107 ? -7.489 6.086 -3.672 1.00 94.50 107 GLU A CA 1
ATOM 828 C C . GLU A 1 107 ? -6.842 7.253 -4.430 1.00 94.50 107 GLU A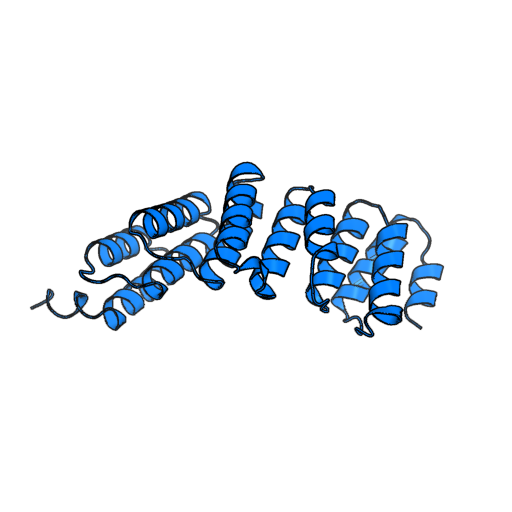 C 1
ATOM 830 O O . GLU A 1 107 ? -5.876 7.043 -5.164 1.00 94.50 107 GLU A O 1
ATOM 835 N N . ASN A 1 108 ? -7.356 8.478 -4.262 1.00 92.12 108 ASN A N 1
ATOM 836 C CA . ASN A 1 108 ? -6.757 9.679 -4.833 1.00 92.12 108 ASN A CA 1
ATOM 837 C C . ASN A 1 108 ? -5.539 10.185 -4.048 1.00 92.12 108 ASN A C 1
ATOM 839 O O . ASN A 1 108 ? -4.725 10.920 -4.613 1.00 92.12 108 ASN A O 1
ATOM 843 N N . ASP A 1 109 ? -5.374 9.769 -2.792 1.00 93.81 109 ASP A N 1
ATOM 844 C CA . ASP A 1 109 ? -4.153 10.039 -2.041 1.00 93.81 109 ASP A CA 1
ATOM 845 C C . ASP A 1 109 ? -2.983 9.227 -2.616 1.00 93.81 109 ASP A C 1
ATOM 847 O O . ASP A 1 109 ? -3.092 8.024 -2.866 1.00 93.81 109 ASP A O 1
ATOM 851 N N . ALA A 1 110 ? -1.841 9.883 -2.831 1.00 92.06 110 ALA A N 1
ATOM 852 C CA . ALA A 1 110 ? -0.673 9.255 -3.446 1.00 92.06 110 ALA A CA 1
ATOM 853 C C . ALA A 1 110 ? -0.121 8.093 -2.601 1.00 92.06 110 ALA A C 1
ATOM 855 O O . ALA A 1 110 ? 0.263 7.056 -3.148 1.00 92.06 110 ALA A O 1
ATOM 856 N N . SER A 1 111 ? -0.137 8.223 -1.270 1.00 93.06 111 SER A N 1
ATOM 857 C CA . SER A 1 111 ? 0.384 7.198 -0.358 1.00 93.06 111 SER A CA 1
ATOM 858 C C . SER A 1 111 ? -0.530 5.976 -0.313 1.00 93.06 111 SER A C 1
ATOM 860 O O . SER A 1 111 ? -0.051 4.836 -0.333 1.00 93.06 111 SER A O 1
ATOM 862 N N . VAL A 1 112 ? -1.848 6.193 -0.288 1.00 96.06 112 VAL A N 1
ATOM 863 C CA . VAL A 1 112 ? -2.848 5.120 -0.376 1.00 96.06 112 VAL A CA 1
ATOM 864 C C . VAL A 1 112 ? -2.744 4.407 -1.718 1.00 96.06 112 VAL A C 1
ATOM 866 O O . VAL A 1 112 ? -2.641 3.182 -1.740 1.00 96.06 112 VAL A O 1
ATOM 869 N N . ARG A 1 113 ? -2.682 5.144 -2.831 1.00 95.38 113 ARG A N 1
ATOM 870 C CA . ARG A 1 113 ? -2.553 4.568 -4.177 1.00 95.38 113 ARG A CA 1
ATOM 871 C C . ARG A 1 113 ? -1.297 3.710 -4.321 1.00 95.38 113 ARG A C 1
ATOM 873 O O . ARG A 1 113 ? -1.391 2.565 -4.760 1.00 95.38 113 ARG A O 1
ATOM 880 N N . ALA A 1 114 ? -0.146 4.216 -3.879 1.00 94.00 114 ALA A N 1
ATOM 881 C CA . ALA A 1 114 ? 1.102 3.457 -3.866 1.00 94.00 114 ALA A CA 1
ATOM 882 C C . ALA A 1 114 ? 0.998 2.192 -2.995 1.00 94.00 114 ALA A C 1
ATOM 884 O O . ALA A 1 114 ? 1.479 1.131 -3.390 1.00 94.00 114 ALA A O 1
ATOM 885 N N . SER A 1 115 ? 0.317 2.272 -1.847 1.00 95.75 115 SER A N 1
ATOM 886 C CA . SER A 1 115 ? 0.091 1.117 -0.965 1.00 95.75 115 SER A CA 1
ATOM 887 C C . SER A 1 115 ? -0.841 0.069 -1.582 1.00 95.75 115 SER A C 1
ATOM 889 O O . SER A 1 115 ? -0.629 -1.125 -1.382 1.00 95.75 115 SER A O 1
ATOM 891 N N . ILE A 1 116 ? -1.852 0.485 -2.353 1.00 97.38 116 ILE A N 1
ATOM 892 C CA . ILE A 1 116 ? -2.731 -0.426 -3.103 1.00 97.38 116 ILE A CA 1
ATOM 893 C C . ILE A 1 116 ? -1.923 -1.155 -4.181 1.00 97.38 116 ILE A C 1
ATOM 895 O O . ILE A 1 116 ? -2.051 -2.370 -4.332 1.00 97.38 116 ILE A O 1
ATOM 899 N N . MET A 1 117 ? -1.074 -0.432 -4.917 1.00 96.69 117 MET A N 1
ATOM 900 C CA . MET A 1 117 ? -0.206 -1.038 -5.927 1.00 96.69 117 MET A CA 1
ATOM 901 C C . MET A 1 117 ? 0.763 -2.046 -5.302 1.00 96.69 117 MET A C 1
ATOM 903 O O . MET A 1 117 ? 0.819 -3.187 -5.752 1.00 96.69 117 MET A O 1
ATOM 907 N N . ASP A 1 118 ? 1.478 -1.657 -4.241 1.00 94.31 118 ASP A N 1
ATOM 908 C CA . ASP A 1 118 ? 2.401 -2.537 -3.511 1.00 94.31 118 ASP A CA 1
ATOM 909 C C . ASP A 1 118 ? 1.693 -3.787 -2.966 1.00 94.31 118 ASP A C 1
ATOM 911 O O . ASP A 1 118 ? 2.232 -4.889 -3.067 1.00 94.31 118 ASP A O 1
ATOM 915 N N . PHE A 1 119 ? 0.461 -3.643 -2.463 1.00 96.44 119 PHE A N 1
ATOM 916 C CA . PHE A 1 119 ? -0.367 -4.773 -2.048 1.00 96.44 119 PHE A CA 1
ATOM 917 C C . PHE A 1 119 ? -0.567 -5.779 -3.186 1.00 96.44 119 PHE A C 1
ATOM 919 O O . PHE A 1 119 ? -0.244 -6.955 -3.014 1.00 96.44 119 PHE A O 1
ATOM 926 N N . TYR A 1 120 ? -1.051 -5.328 -4.347 1.00 97.31 120 TYR A N 1
ATOM 927 C CA . TYR A 1 120 ? -1.312 -6.212 -5.484 1.00 97.31 120 TYR A CA 1
ATOM 928 C C . TYR A 1 120 ? -0.039 -6.866 -6.025 1.00 97.31 120 TYR A C 1
ATOM 930 O O . TYR A 1 120 ? -0.039 -8.064 -6.306 1.00 97.31 120 TYR A O 1
ATOM 938 N N . VAL A 1 121 ? 1.064 -6.116 -6.103 1.00 94.38 121 VAL A N 1
ATOM 939 C CA . VAL A 1 121 ? 2.371 -6.655 -6.508 1.00 94.38 121 VAL A CA 1
ATOM 940 C C . VAL A 1 121 ? 2.815 -7.773 -5.566 1.00 94.38 121 VAL A C 1
ATOM 942 O O . VAL A 1 121 ? 3.179 -8.850 -6.031 1.00 94.38 121 VAL A O 1
ATOM 945 N N . LYS A 1 122 ? 2.734 -7.563 -4.248 1.00 92.44 122 LYS A N 1
ATOM 946 C CA . LYS A 1 122 ? 3.186 -8.542 -3.244 1.00 92.44 122 LYS A CA 1
ATOM 947 C C . LYS A 1 122 ? 2.374 -9.827 -3.216 1.00 92.44 122 LYS A C 1
ATOM 949 O O . LYS A 1 122 ? 2.930 -10.873 -2.898 1.00 92.44 122 LYS A O 1
ATOM 954 N N . ILE A 1 123 ? 1.089 -9.767 -3.555 1.00 93.62 123 ILE A N 1
ATOM 955 C CA . ILE A 1 123 ? 0.255 -10.971 -3.671 1.00 93.62 123 ILE A CA 1
ATOM 956 C C . ILE A 1 123 ? 0.337 -11.626 -5.061 1.00 93.62 123 ILE A C 1
ATOM 958 O O . ILE A 1 123 ? -0.377 -12.593 -5.316 1.00 93.62 123 ILE A O 1
ATOM 962 N N . GLY A 1 124 ? 1.186 -11.111 -5.957 1.00 91.94 124 GLY A N 1
ATOM 963 C CA . GLY A 1 124 ? 1.408 -11.650 -7.301 1.00 91.94 124 GLY A CA 1
ATOM 964 C C . GLY A 1 124 ? 0.376 -11.227 -8.353 1.00 91.94 124 GLY A C 1
ATOM 965 O O . GLY A 1 124 ? 0.421 -11.720 -9.477 1.00 91.94 124 GLY A O 1
ATOM 966 N N . ASP A 1 125 ? -0.536 -10.307 -8.037 1.00 94.12 125 ASP A N 1
ATOM 967 C CA . ASP A 1 125 ? -1.544 -9.797 -8.972 1.00 94.12 125 ASP A CA 1
ATOM 968 C C . ASP A 1 125 ? -1.063 -8.506 -9.656 1.00 94.12 125 ASP A C 1
ATOM 970 O O . ASP A 1 125 ? -1.548 -7.395 -9.429 1.00 94.12 125 ASP A O 1
ATOM 974 N N . THR A 1 126 ? -0.064 -8.648 -10.525 1.00 94.56 126 THR A N 1
ATOM 975 C CA . THR A 1 126 ? 0.508 -7.516 -11.273 1.00 94.56 126 THR A CA 1
ATOM 976 C C . THR A 1 126 ? -0.493 -6.873 -12.231 1.00 94.56 126 THR A C 1
ATOM 978 O O . THR A 1 126 ? -0.362 -5.690 -12.540 1.00 94.56 126 THR A O 1
ATOM 981 N N . PHE A 1 127 ? -1.519 -7.609 -12.666 1.00 94.50 127 PHE A N 1
ATOM 982 C CA . PHE A 1 127 ? -2.580 -7.061 -13.507 1.00 94.50 127 PHE A CA 1
ATOM 983 C C . PHE A 1 127 ? -3.391 -6.002 -12.754 1.00 94.50 127 PHE A C 1
ATOM 985 O O . PHE A 1 127 ? -3.550 -4.884 -13.247 1.00 94.50 127 PHE A O 1
ATOM 992 N N . SER A 1 128 ? -3.849 -6.305 -11.537 1.00 96.38 128 SER A N 1
ATOM 993 C CA . SER A 1 128 ? -4.562 -5.323 -10.713 1.00 96.38 128 SER A CA 1
ATOM 994 C C . SER A 1 128 ? -3.666 -4.151 -10.312 1.00 96.38 128 SER A C 1
ATOM 996 O O . SER A 1 128 ? -4.120 -3.006 -10.340 1.00 96.38 128 SER A O 1
ATOM 998 N N . ALA A 1 129 ? -2.381 -4.395 -10.020 1.00 96.12 129 ALA A N 1
ATOM 999 C CA . ALA A 1 129 ? -1.417 -3.318 -9.776 1.00 96.12 129 ALA A CA 1
ATOM 1000 C C . ALA A 1 129 ? -1.294 -2.378 -10.989 1.00 96.12 129 ALA A C 1
ATOM 1002 O O . ALA A 1 129 ? -1.350 -1.155 -10.840 1.00 96.12 129 ALA A O 1
ATOM 1003 N N . ARG A 1 130 ? -1.203 -2.946 -12.200 1.00 95.69 130 ARG A N 1
ATOM 1004 C CA . ARG A 1 130 ? -1.156 -2.193 -13.458 1.00 95.69 130 ARG A CA 1
ATOM 1005 C C . ARG A 1 130 ? -2.439 -1.401 -13.699 1.00 95.69 130 ARG A C 1
ATOM 1007 O O . ARG A 1 130 ? -2.365 -0.241 -14.082 1.00 95.69 130 ARG A O 1
ATOM 1014 N N . LEU A 1 131 ? -3.604 -1.977 -13.406 1.00 96.19 131 LEU A N 1
ATOM 1015 C CA . LEU A 1 131 ? -4.884 -1.281 -13.546 1.00 96.19 131 LEU A CA 1
ATOM 1016 C C . LEU A 1 131 ? -4.976 -0.044 -12.640 1.00 96.19 131 LEU A C 1
ATOM 1018 O O . LEU A 1 131 ? -5.522 0.979 -13.048 1.00 96.19 131 LEU A O 1
ATOM 1022 N N . VAL A 1 132 ? -4.454 -0.132 -11.413 1.00 96.06 132 VAL A N 1
ATOM 1023 C CA . VAL A 1 132 ? -4.385 1.011 -10.487 1.00 96.06 132 VAL A CA 1
ATOM 1024 C C . VAL A 1 132 ? -3.413 2.071 -11.007 1.00 96.06 132 VAL A C 1
ATOM 1026 O O . VAL A 1 132 ? -3.731 3.257 -10.947 1.00 96.06 132 VAL A O 1
ATOM 1029 N N . TYR A 1 133 ? -2.272 1.651 -11.561 1.00 95.06 133 TYR A N 1
ATOM 1030 C CA . TYR A 1 133 ? -1.304 2.546 -12.194 1.00 95.06 133 TYR A CA 1
ATOM 1031 C C . TYR A 1 133 ? -1.912 3.316 -13.374 1.00 95.06 133 TYR A C 1
ATOM 1033 O O . TYR A 1 133 ? -1.896 4.543 -13.365 1.00 95.06 133 TYR A O 1
ATOM 1041 N N . ASP A 1 134 ? -2.510 2.616 -14.342 1.00 94.44 134 ASP A N 1
ATOM 1042 C CA . ASP A 1 134 ? -3.046 3.217 -15.575 1.00 94.44 134 ASP A CA 1
ATOM 1043 C C . ASP A 1 134 ? -4.231 4.161 -15.319 1.00 94.44 134 ASP A C 1
ATOM 1045 O O . ASP A 1 134 ? -4.499 5.073 -16.099 1.00 94.44 134 ASP A O 1
ATOM 1049 N N . ARG A 1 135 ? -4.967 3.943 -14.222 1.00 92.31 135 ARG A N 1
ATOM 1050 C CA . ARG A 1 135 ? -6.080 4.807 -13.799 1.00 92.31 135 ARG A CA 1
ATOM 1051 C C . ARG A 1 135 ? -5.629 6.022 -12.994 1.00 92.31 135 ARG A C 1
ATOM 1053 O O . ARG A 1 135 ? -6.477 6.813 -12.582 1.00 92.31 135 ARG A O 1
ATOM 1060 N N . SER A 1 136 ? -4.333 6.170 -12.732 1.00 91.06 136 SER A N 1
ATOM 1061 C CA . SER A 1 136 ? -3.840 7.287 -11.944 1.00 91.06 136 SER A CA 1
ATOM 1062 C C . SER A 1 136 ? -3.934 8.601 -12.724 1.00 91.06 136 SER A C 1
ATOM 1064 O O . SER A 1 136 ? -3.482 8.668 -13.867 1.00 91.06 136 SER A O 1
ATOM 1066 N N . PRO A 1 137 ? -4.467 9.678 -12.118 1.00 88.31 137 PRO A N 1
ATOM 1067 C CA . PRO A 1 137 ? -4.478 10.995 -12.750 1.00 88.31 137 PRO A CA 1
ATOM 1068 C C . PRO A 1 137 ? -3.080 11.626 -12.810 1.00 88.31 137 PRO A C 1
ATOM 1070 O O . PRO A 1 137 ? -2.836 12.506 -13.634 1.00 88.31 137 PRO A O 1
ATOM 1073 N N . TYR A 1 138 ? -2.169 11.185 -11.939 1.00 88.62 138 TYR A N 1
ATOM 1074 C CA . TYR A 1 138 ? -0.799 11.676 -11.851 1.00 88.62 138 TYR A CA 1
ATOM 1075 C C . TYR A 1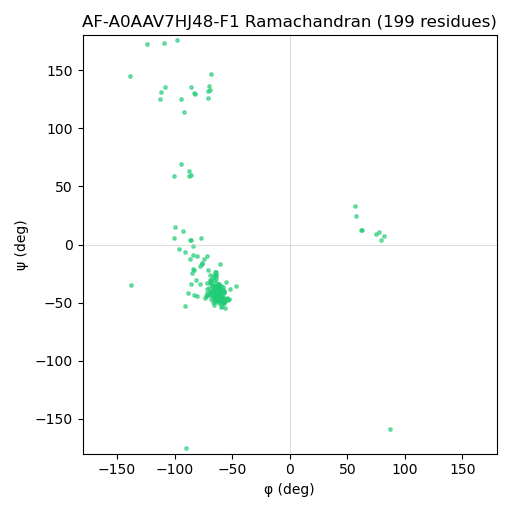 138 ? 0.157 10.509 -11.639 1.00 88.62 138 TYR A C 1
ATOM 1077 O O . TYR A 1 138 ? -0.159 9.557 -10.926 1.00 88.62 138 TYR A O 1
ATOM 1085 N N . TYR A 1 139 ? 1.341 10.611 -12.225 1.00 91.44 139 TYR A N 1
ATOM 1086 C CA . TYR A 1 139 ? 2.405 9.635 -12.051 1.00 91.44 139 TYR A CA 1
ATOM 1087 C C . TYR A 1 139 ? 3.507 10.252 -11.201 1.00 91.44 139 TYR A C 1
ATOM 1089 O O . TYR A 1 139 ? 3.898 11.398 -11.423 1.00 91.44 139 TYR A O 1
ATOM 1097 N N . ASP A 1 140 ? 4.006 9.492 -10.231 1.00 91.00 140 ASP A N 1
ATOM 1098 C CA . ASP A 1 140 ? 5.162 9.869 -9.428 1.00 91.00 140 ASP A CA 1
ATOM 1099 C C . ASP A 1 140 ? 6.260 8.795 -9.487 1.00 91.00 140 ASP A C 1
ATOM 1101 O O . ASP A 1 140 ? 6.101 7.712 -10.066 1.00 91.00 140 ASP A O 1
ATOM 1105 N N . LEU A 1 141 ? 7.414 9.128 -8.904 1.00 92.62 141 LEU A N 1
ATOM 1106 C CA . LEU A 1 141 ? 8.577 8.248 -8.837 1.00 92.62 141 LEU A CA 1
ATOM 1107 C C . LEU A 1 141 ? 8.246 6.912 -8.160 1.00 92.62 141 LEU A C 1
ATOM 1109 O O . LEU A 1 141 ? 8.699 5.867 -8.625 1.00 92.62 141 LEU A O 1
ATOM 1113 N N . VAL A 1 142 ? 7.457 6.929 -7.084 1.00 91.69 142 VAL A N 1
ATOM 1114 C CA . VAL A 1 142 ? 7.149 5.733 -6.291 1.00 91.69 142 VAL A CA 1
ATOM 1115 C C . VAL A 1 142 ? 6.311 4.763 -7.115 1.00 91.69 142 VAL A C 1
ATOM 1117 O O . VAL A 1 142 ? 6.679 3.598 -7.237 1.00 91.69 142 VAL A O 1
ATOM 1120 N N . MET A 1 143 ? 5.243 5.242 -7.749 1.00 92.19 143 MET A N 1
ATOM 1121 C CA . MET A 1 143 ? 4.369 4.438 -8.603 1.00 92.19 143 MET A CA 1
ATOM 1122 C C . MET A 1 143 ? 5.134 3.781 -9.755 1.00 92.19 143 MET A C 1
ATOM 1124 O O . MET A 1 143 ? 4.986 2.582 -9.997 1.00 92.19 143 MET A O 1
ATOM 1128 N N . CYS A 1 144 ? 5.975 4.553 -10.450 1.00 93.94 144 CYS A N 1
ATOM 1129 C CA . CYS A 1 144 ? 6.783 4.028 -11.551 1.00 93.94 144 CYS A CA 1
ATOM 1130 C C . CYS A 1 144 ? 7.766 2.965 -11.047 1.00 93.94 144 CYS A C 1
ATOM 1132 O O . CYS A 1 144 ? 7.851 1.885 -11.626 1.00 93.94 144 CYS A O 1
ATOM 1134 N N . THR A 1 145 ? 8.443 3.231 -9.926 1.00 92.62 145 THR A N 1
ATOM 1135 C CA . THR A 1 145 ? 9.388 2.285 -9.313 1.00 92.62 145 THR A CA 1
ATOM 1136 C C . THR A 1 145 ? 8.699 0.981 -8.911 1.00 92.62 145 THR A C 1
ATOM 1138 O O . THR A 1 145 ? 9.239 -0.094 -9.170 1.00 92.62 145 THR A O 1
ATOM 1141 N N . VAL A 1 146 ? 7.494 1.053 -8.330 1.00 92.56 146 VAL A N 1
ATOM 1142 C CA . VAL A 1 146 ? 6.701 -0.130 -7.954 1.00 92.56 146 VAL A CA 1
ATOM 1143 C C . VAL A 1 146 ? 6.381 -0.985 -9.181 1.00 92.56 146 VAL A C 1
ATOM 1145 O O . VAL A 1 146 ? 6.600 -2.193 -9.140 1.00 92.56 146 VAL A O 1
ATOM 1148 N N . MET A 1 147 ? 5.926 -0.387 -10.288 1.00 94.94 147 MET A N 1
ATOM 1149 C CA . MET A 1 147 ? 5.608 -1.150 -11.504 1.00 94.94 147 MET A CA 1
ATOM 1150 C C . MET A 1 147 ? 6.845 -1.719 -12.201 1.00 94.94 147 MET A C 1
ATOM 1152 O O . MET A 1 147 ? 6.818 -2.874 -12.626 1.00 94.94 147 MET A O 1
ATOM 1156 N N . ILE A 1 148 ? 7.936 -0.951 -12.289 1.00 92.94 148 ILE A N 1
ATOM 1157 C CA . ILE A 1 148 ? 9.215 -1.435 -12.834 1.00 92.94 148 ILE A CA 1
ATOM 1158 C C . ILE A 1 148 ? 9.694 -2.641 -12.019 1.00 92.94 148 ILE A C 1
ATOM 1160 O O . ILE A 1 148 ? 10.038 -3.673 -12.590 1.00 92.94 148 ILE A O 1
ATOM 1164 N N . GLY A 1 149 ? 9.648 -2.545 -10.686 1.00 91.25 149 GLY A N 1
ATOM 1165 C CA . GLY A 1 149 ? 10.002 -3.641 -9.788 1.00 91.25 149 GLY A CA 1
ATOM 1166 C C . GLY A 1 149 ? 9.102 -4.859 -9.915 1.00 91.25 149 GLY A C 1
ATOM 1167 O O . GLY A 1 149 ? 9.608 -5.977 -9.948 1.00 91.25 149 GLY A O 1
ATOM 1168 N N . ALA A 1 150 ? 7.793 -4.660 -10.051 1.00 92.38 150 ALA A N 1
ATOM 1169 C CA . ALA A 1 150 ? 6.845 -5.751 -10.239 1.00 92.38 150 ALA A CA 1
ATOM 1170 C C . ALA A 1 150 ? 7.131 -6.548 -11.520 1.00 92.38 150 ALA A C 1
ATOM 1172 O O . ALA A 1 150 ? 7.200 -7.776 -11.488 1.00 92.38 150 ALA A O 1
ATOM 1173 N N . TYR A 1 151 ? 7.346 -5.863 -12.647 1.00 92.50 151 TYR A N 1
ATOM 1174 C CA . TYR A 1 151 ? 7.674 -6.533 -13.905 1.00 92.50 151 TYR A CA 1
ATOM 1175 C C . TYR A 1 151 ? 9.054 -7.189 -13.866 1.00 92.50 151 TYR A C 1
ATOM 1177 O O . TYR A 1 151 ? 9.187 -8.328 -14.310 1.00 92.50 151 TYR A O 1
ATOM 1185 N N . ALA A 1 152 ? 10.043 -6.520 -13.269 1.00 88.50 152 ALA A N 1
ATOM 1186 C CA . ALA A 1 152 ? 11.382 -7.061 -13.063 1.00 88.50 152 ALA A CA 1
ATOM 1187 C C . ALA A 1 152 ? 11.367 -8.373 -12.264 1.00 88.50 152 ALA A C 1
ATOM 1189 O O . ALA A 1 152 ? 11.958 -9.360 -12.690 1.00 88.50 152 ALA A O 1
ATOM 1190 N N . GLN A 1 153 ? 10.671 -8.406 -11.124 1.00 85.75 153 GLN A N 1
ATOM 1191 C CA . GLN A 1 153 ? 10.602 -9.587 -10.251 1.00 85.75 153 GLN A CA 1
ATOM 1192 C C . GLN A 1 153 ? 9.861 -10.761 -10.896 1.00 85.75 153 GLN A C 1
ATOM 1194 O O . GLN A 1 153 ? 10.171 -11.914 -10.608 1.00 85.75 153 GLN A O 1
ATOM 1199 N N . ASN A 1 154 ? 8.928 -10.473 -11.803 1.00 86.12 154 ASN A N 1
ATOM 1200 C CA . ASN A 1 154 ? 8.187 -11.487 -12.547 1.00 86.12 154 ASN A CA 1
ATOM 1201 C C . ASN A 1 154 ? 8.906 -11.965 -13.822 1.00 86.12 154 ASN A C 1
ATOM 1203 O O . ASN A 1 154 ? 8.324 -12.731 -14.587 1.00 86.12 154 ASN A O 1
ATOM 1207 N N . GLY A 1 155 ? 10.133 -11.502 -14.088 1.00 85.44 155 GLY A N 1
ATOM 1208 C CA . GLY A 1 155 ? 10.897 -11.849 -15.291 1.00 85.44 155 GLY A CA 1
ATOM 1209 C C . GLY A 1 155 ? 10.419 -11.157 -16.574 1.00 85.44 155 GLY A C 1
ATOM 1210 O O . GLY A 1 155 ? 10.897 -11.477 -17.659 1.00 85.44 155 GLY A O 1
ATOM 1211 N N . ASN A 1 156 ? 9.505 -10.188 -16.474 1.00 87.81 156 ASN A N 1
ATOM 1212 C CA . ASN A 1 156 ? 8.995 -9.410 -17.604 1.00 87.81 156 ASN A CA 1
ATOM 1213 C C . ASN A 1 156 ? 9.887 -8.184 -17.866 1.00 87.81 156 ASN A C 1
ATOM 1215 O O . ASN A 1 156 ? 9.436 -7.040 -17.788 1.00 87.81 156 ASN A O 1
ATOM 1219 N N . THR A 1 157 ? 11.170 -8.416 -18.147 1.00 86.38 157 THR A N 1
ATOM 1220 C CA . THR A 1 157 ? 12.186 -7.358 -18.293 1.00 86.38 157 THR A CA 1
ATOM 1221 C C . THR A 1 157 ? 11.834 -6.337 -19.377 1.00 86.38 157 THR A C 1
ATOM 1223 O O . THR A 1 157 ? 12.057 -5.145 -19.181 1.00 86.38 157 THR A O 1
ATOM 1226 N N . GLU A 1 158 ? 11.220 -6.765 -20.484 1.00 88.50 158 GLU A N 1
ATOM 1227 C CA . GLU A 1 158 ? 10.781 -5.861 -21.558 1.00 88.50 158 GLU A CA 1
ATOM 1228 C C . GLU A 1 158 ? 9.781 -4.812 -21.053 1.00 88.50 158 GLU A C 1
ATOM 1230 O O . GLU A 1 158 ? 9.979 -3.616 -21.265 1.00 88.50 158 GLU A O 1
ATOM 1235 N N . LEU A 1 159 ? 8.762 -5.243 -20.300 1.00 90.88 159 LEU A N 1
ATOM 1236 C CA . LEU A 1 159 ? 7.781 -4.336 -19.701 1.00 90.88 159 LEU A CA 1
ATOM 1237 C C . LEU A 1 159 ? 8.423 -3.446 -18.632 1.00 90.88 159 LEU A C 1
ATOM 1239 O O . LEU A 1 159 ? 8.077 -2.274 -18.525 1.00 90.88 159 LEU A O 1
ATOM 1243 N N . ALA A 1 160 ? 9.388 -3.952 -17.858 1.00 90.88 160 ALA A N 1
ATOM 1244 C CA . ALA A 1 160 ? 10.119 -3.127 -16.895 1.00 90.88 160 ALA A CA 1
ATOM 1245 C C . ALA A 1 160 ? 10.892 -1.983 -17.587 1.00 90.88 160 ALA A C 1
ATOM 1247 O O . ALA A 1 160 ? 10.857 -0.843 -17.118 1.00 90.88 160 ALA A O 1
ATOM 1248 N N . ILE A 1 161 ? 11.540 -2.266 -18.723 1.00 89.06 161 ILE A N 1
ATOM 1249 C CA . ILE A 1 161 ? 12.245 -1.269 -19.546 1.00 89.06 161 ILE A CA 1
ATOM 1250 C C . ILE A 1 161 ? 11.258 -0.286 -20.185 1.00 89.06 161 ILE A C 1
ATOM 1252 O O . ILE A 1 161 ? 11.509 0.920 -20.184 1.00 89.06 161 ILE A O 1
ATOM 1256 N N . GLU A 1 162 ? 10.124 -0.767 -20.697 1.00 91.56 162 GLU A N 1
ATOM 1257 C CA . GLU A 1 162 ? 9.073 0.088 -21.258 1.00 91.56 162 GLU A CA 1
ATOM 1258 C C . GLU A 1 162 ? 8.577 1.103 -20.222 1.00 91.56 162 GLU A C 1
ATOM 1260 O O . GLU A 1 162 ? 8.571 2.306 -20.484 1.00 91.56 162 GLU A O 1
AT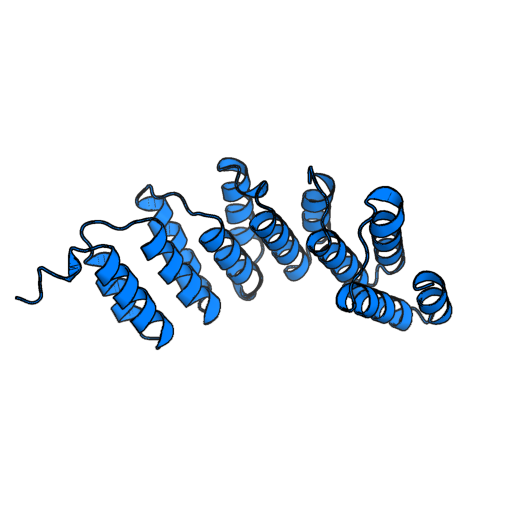OM 1265 N N . MET A 1 163 ? 8.261 0.637 -19.011 1.00 92.38 163 MET A N 1
ATOM 1266 C CA . MET A 1 163 ? 7.827 1.494 -17.905 1.00 92.38 163 MET A CA 1
ATOM 1267 C C . MET A 1 163 ? 8.900 2.520 -17.516 1.00 92.38 163 MET A C 1
ATOM 1269 O O . MET A 1 163 ? 8.589 3.685 -17.261 1.00 92.38 163 MET A O 1
ATOM 1273 N N . PHE A 1 164 ? 10.174 2.121 -17.506 1.00 91.56 164 PHE A N 1
ATOM 1274 C CA . PHE A 1 164 ? 11.293 3.030 -17.253 1.00 91.56 164 PHE A CA 1
ATOM 1275 C C . PHE A 1 164 ? 11.422 4.113 -18.335 1.00 91.56 164 PHE A C 1
ATOM 1277 O O . PHE A 1 164 ? 11.620 5.294 -18.039 1.00 91.56 164 PHE A O 1
ATOM 1284 N N . HIS A 1 165 ? 11.258 3.746 -19.605 1.00 91.19 165 HIS A N 1
ATOM 1285 C CA . HIS A 1 165 ? 11.238 4.718 -20.691 1.00 91.19 165 HIS A CA 1
ATOM 1286 C C . HIS A 1 165 ? 10.045 5.657 -20.615 1.00 91.19 165 HIS A C 1
ATOM 1288 O O . HIS A 1 165 ? 10.224 6.857 -20.830 1.00 91.19 165 HIS A O 1
ATOM 1294 N N . GLN A 1 166 ? 8.863 5.141 -20.287 1.00 93.31 166 GLN A N 1
ATOM 1295 C CA . GLN A 1 166 ? 7.663 5.945 -20.103 1.00 93.31 166 GLN A CA 1
ATOM 1296 C C . GLN A 1 166 ? 7.872 6.998 -19.007 1.00 93.31 166 GLN A C 1
ATOM 1298 O O . GLN A 1 166 ? 7.642 8.191 -19.224 1.00 93.31 166 GLN A O 1
ATOM 1303 N N . MET A 1 167 ? 8.427 6.573 -17.870 1.00 93.81 167 MET A N 1
ATOM 1304 C CA . MET A 1 167 ? 8.774 7.426 -16.735 1.00 93.81 167 MET A CA 1
ATOM 1305 C C . MET A 1 167 ? 9.643 8.630 -17.139 1.00 93.81 167 MET A C 1
ATOM 1307 O O . MET A 1 167 ? 9.324 9.767 -16.783 1.00 93.81 167 MET A O 1
ATOM 1311 N N . ILE A 1 168 ? 10.699 8.418 -17.931 1.00 92.69 168 ILE A N 1
ATOM 1312 C CA . ILE A 1 168 ? 11.614 9.496 -18.347 1.00 92.69 168 ILE A CA 1
ATOM 1313 C C . ILE A 1 168 ? 11.049 10.313 -19.516 1.00 92.69 168 ILE A C 1
ATOM 1315 O O . ILE A 1 168 ? 11.150 11.543 -19.537 1.00 92.69 168 ILE A O 1
ATOM 1319 N N . ARG A 1 169 ? 10.495 9.652 -20.536 1.00 92.62 169 ARG A N 1
ATOM 1320 C CA . ARG A 1 169 ? 10.146 10.293 -21.812 1.00 92.62 169 ARG A CA 1
ATOM 1321 C C . ARG A 1 169 ? 8.798 10.986 -21.764 1.00 92.62 169 ARG A C 1
ATOM 1323 O O . ARG A 1 169 ? 8.712 12.112 -22.256 1.00 92.62 169 ARG A O 1
ATOM 1330 N N . GLU A 1 170 ? 7.792 10.348 -21.181 1.00 93.06 170 GLU A N 1
ATOM 1331 C CA . GLU A 1 170 ? 6.423 10.865 -21.132 1.00 93.06 170 GLU A CA 1
ATOM 1332 C C . GLU A 1 170 ? 6.204 11.688 -19.867 1.00 93.06 170 GLU A C 1
ATOM 1334 O O . GLU A 1 170 ? 5.829 12.856 -19.958 1.00 93.06 170 GLU A O 1
ATOM 1339 N N . PHE A 1 171 ? 6.516 11.124 -18.697 1.00 93.50 171 PHE A N 1
ATOM 1340 C CA . PHE A 1 171 ? 6.220 11.774 -17.414 1.00 93.50 171 PHE A CA 1
ATOM 1341 C C . PHE A 1 171 ? 7.304 12.741 -16.936 1.00 93.50 171 PHE A C 1
ATOM 1343 O O . PHE A 1 171 ? 7.058 13.527 -16.025 1.00 93.50 171 PHE A O 1
ATOM 1350 N N . LYS A 1 172 ? 8.491 12.723 -17.560 1.00 94.06 172 LYS A N 1
ATOM 1351 C CA . LYS A 1 172 ? 9.646 13.559 -17.177 1.00 94.06 172 LYS A CA 1
ATOM 1352 C C . LYS A 1 172 ? 10.066 13.364 -15.714 1.00 94.06 172 LYS A C 1
ATOM 1354 O O . LYS A 1 172 ? 10.545 14.296 -15.069 1.00 94.06 172 LYS A O 1
ATOM 1359 N N . ILE A 1 173 ? 9.898 12.150 -15.195 1.00 94.44 173 ILE A N 1
ATOM 1360 C CA . ILE A 1 173 ? 10.272 11.779 -13.832 1.00 94.44 173 ILE A CA 1
ATOM 1361 C C . ILE A 1 173 ? 11.668 11.166 -13.875 1.00 94.44 173 ILE A C 1
ATOM 1363 O O . ILE A 1 173 ? 11.922 10.213 -14.610 1.00 94.44 173 ILE A O 1
ATOM 1367 N N . PHE A 1 174 ? 12.580 11.711 -13.074 1.00 91.69 174 PHE A N 1
ATOM 1368 C CA . PHE A 1 174 ? 13.945 11.204 -13.002 1.00 91.69 174 PHE A CA 1
ATOM 1369 C C . PHE A 1 174 ? 14.033 9.991 -12.067 1.00 91.69 174 PHE A C 1
ATOM 1371 O O . PHE A 1 174 ? 13.551 10.067 -10.933 1.00 91.69 174 PHE A O 1
ATOM 1378 N N . PRO A 1 175 ? 14.640 8.878 -12.515 1.00 90.31 175 PRO A N 1
ATOM 1379 C CA . PRO A 1 175 ? 14.827 7.698 -11.684 1.00 90.31 175 PRO A CA 1
ATOM 1380 C C . PRO A 1 175 ? 15.825 7.959 -10.558 1.00 90.31 175 PRO A C 1
ATOM 1382 O O . PRO A 1 175 ? 16.791 8.703 -10.718 1.00 90.31 175 PRO A O 1
ATOM 1385 N N . ASN A 1 176 ? 15.596 7.313 -9.417 1.00 91.06 176 ASN A N 1
ATOM 1386 C CA . ASN A 1 176 ? 16.546 7.291 -8.308 1.00 91.06 176 ASN A CA 1
ATOM 1387 C C . ASN A 1 176 ? 17.388 6.005 -8.327 1.00 91.06 176 ASN A C 1
ATOM 1389 O O . ASN A 1 176 ? 17.151 5.090 -9.116 1.00 91.06 176 ASN A O 1
ATOM 1393 N N . GLU A 1 177 ? 18.346 5.919 -7.405 1.00 88.00 177 GLU A N 1
ATOM 1394 C CA . GLU A 1 177 ? 19.214 4.749 -7.231 1.00 88.00 177 GLU A CA 1
ATOM 1395 C C . GLU A 1 177 ? 18.438 3.427 -7.102 1.00 88.00 177 GLU A C 1
ATOM 1397 O O . GLU A 1 177 ? 18.830 2.429 -7.700 1.00 88.00 177 GLU A O 1
ATOM 1402 N N . PHE A 1 178 ? 17.293 3.428 -6.409 1.00 86.44 178 PHE A N 1
ATOM 1403 C CA . PHE A 1 178 ? 16.447 2.244 -6.254 1.00 86.44 178 PHE A CA 1
ATOM 1404 C C . PHE A 1 178 ? 15.807 1.812 -7.575 1.00 86.44 178 PHE A C 1
ATOM 1406 O O . PHE A 1 178 ? 15.779 0.620 -7.884 1.00 86.44 178 PHE A O 1
ATOM 1413 N N . THR A 1 179 ? 15.326 2.767 -8.373 1.00 87.81 179 THR A N 1
ATOM 1414 C CA . THR A 1 179 ? 14.742 2.502 -9.696 1.00 87.81 179 THR A CA 1
ATOM 1415 C C . THR A 1 179 ? 15.784 1.869 -10.615 1.00 87.81 179 THR A C 1
ATOM 1417 O O . THR A 1 179 ? 15.528 0.838 -11.235 1.00 87.81 179 THR A O 1
ATOM 1420 N N . LEU A 1 180 ? 16.986 2.453 -10.651 1.00 87.00 180 LEU A N 1
ATOM 1421 C CA . LEU A 1 180 ? 18.094 1.984 -11.482 1.00 87.00 180 LEU A CA 1
ATOM 1422 C C . LEU A 1 180 ? 18.587 0.602 -11.042 1.00 87.00 180 LEU A C 1
ATOM 1424 O O . LEU A 1 180 ? 18.738 -0.288 -11.875 1.00 87.00 180 LEU A O 1
ATOM 1428 N N . ALA A 1 181 ? 18.770 0.388 -9.736 1.00 85.69 181 ALA A N 1
ATOM 1429 C CA . ALA A 1 181 ? 19.167 -0.909 -9.193 1.00 85.69 181 ALA A CA 1
ATOM 1430 C C . ALA A 1 181 ? 18.148 -2.009 -9.531 1.00 85.69 181 ALA A C 1
ATOM 1432 O O . ALA A 1 181 ? 18.530 -3.115 -9.913 1.00 85.69 181 ALA A O 1
ATOM 1433 N N . THR A 1 182 ? 16.854 -1.690 -9.440 1.00 85.06 182 THR A N 1
ATOM 1434 C CA . THR A 1 182 ? 15.764 -2.615 -9.775 1.00 85.06 182 THR A CA 1
ATOM 1435 C C . THR A 1 182 ? 15.783 -2.994 -11.256 1.00 85.06 182 THR A C 1
ATOM 1437 O O . THR 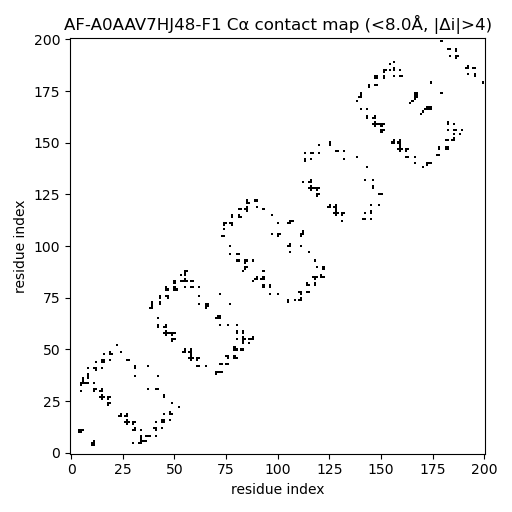A 1 182 ? 15.666 -4.172 -11.596 1.00 85.06 182 THR A O 1
ATOM 1440 N N . LEU A 1 183 ? 15.992 -2.015 -12.140 1.00 83.62 183 LEU A N 1
ATOM 1441 C CA . LEU A 1 183 ? 16.085 -2.255 -13.577 1.00 83.62 183 LEU A CA 1
ATOM 1442 C C . LEU A 1 183 ? 17.323 -3.094 -13.934 1.00 83.62 183 LEU A C 1
ATOM 1444 O O . LEU A 1 183 ? 17.205 -4.072 -14.668 1.00 83.62 183 LEU A O 1
ATOM 1448 N N . LEU A 1 184 ? 18.492 -2.778 -13.371 1.00 81.19 184 LEU A N 1
ATOM 1449 C CA . LEU A 1 184 ? 19.728 -3.537 -13.600 1.00 81.19 184 LEU A CA 1
ATOM 1450 C C . LEU A 1 184 ? 19.625 -4.992 -13.136 1.00 81.19 184 LEU A C 1
ATOM 1452 O O . LEU A 1 184 ? 20.112 -5.899 -13.811 1.00 81.19 184 LEU A O 1
ATOM 1456 N N . ALA A 1 185 ? 18.973 -5.235 -11.998 1.00 80.25 185 ALA A N 1
ATOM 1457 C CA . ALA A 1 185 ? 18.736 -6.593 -11.523 1.00 80.25 185 ALA A CA 1
ATOM 1458 C C . ALA A 1 185 ? 17.894 -7.406 -12.525 1.00 80.25 185 ALA A C 1
ATOM 1460 O O . ALA A 1 185 ? 18.151 -8.593 -12.721 1.00 80.25 185 ALA A O 1
ATOM 1461 N N . SER A 1 186 ? 16.933 -6.766 -13.199 1.00 76.44 186 SER A N 1
ATOM 1462 C CA . SER A 1 186 ? 16.079 -7.408 -14.207 1.00 76.44 186 SER A CA 1
ATOM 1463 C C . SER A 1 186 ? 16.802 -7.739 -15.520 1.00 76.44 186 SER A C 1
ATOM 1465 O O . SER A 1 186 ? 16.501 -8.750 -16.158 1.00 76.44 186 SER A O 1
ATOM 1467 N N . THR A 1 187 ? 17.783 -6.927 -15.930 1.00 73.00 187 THR A N 1
ATOM 1468 C CA . THR A 1 187 ? 18.569 -7.161 -17.155 1.00 73.00 187 THR A CA 1
ATOM 1469 C C . THR A 1 187 ? 19.693 -8.171 -16.932 1.00 73.00 187 THR A C 1
ATOM 1471 O O . THR A 1 187 ? 20.015 -8.961 -17.818 1.00 73.00 187 THR A O 1
ATOM 1474 N N . ALA A 1 188 ? 20.240 -8.239 -15.716 1.00 70.12 188 ALA A N 1
ATOM 1475 C CA . ALA A 1 188 ? 21.185 -9.285 -15.334 1.00 70.12 188 ALA A CA 1
ATOM 1476 C C . ALA A 1 188 ? 20.557 -10.692 -15.389 1.00 70.12 188 ALA A C 1
ATOM 1478 O O . ALA A 1 188 ? 21.235 -11.647 -15.764 1.00 70.12 188 ALA A O 1
ATOM 1479 N N . GLN A 1 189 ? 19.263 -10.824 -15.072 1.00 65.94 189 GLN A N 1
ATOM 1480 C CA . GLN A 1 189 ? 18.534 -12.100 -15.149 1.00 65.94 189 GLN A CA 1
ATOM 1481 C C . GLN A 1 189 ? 18.314 -12.595 -16.586 1.00 65.94 189 GLN A C 1
ATOM 1483 O O . GLN A 1 189 ? 18.200 -13.798 -16.805 1.00 65.94 189 GLN A O 1
ATOM 1488 N N . THR A 1 190 ? 18.286 -11.689 -17.565 1.00 65.94 190 THR A N 1
ATOM 1489 C CA . THR A 1 190 ? 18.093 -12.008 -18.991 1.00 65.94 190 THR A CA 1
ATOM 1490 C C . THR A 1 190 ? 19.409 -12.126 -19.766 1.00 65.94 190 THR A C 1
ATOM 1492 O O . THR A 1 190 ? 19.402 -12.512 -20.931 1.00 65.94 190 THR A O 1
ATOM 1495 N N . GLY A 1 191 ? 20.551 -11.851 -19.120 1.00 61.66 191 GLY A N 1
ATOM 1496 C CA . GLY A 1 191 ? 21.881 -11.901 -19.737 1.00 61.66 191 GLY A CA 1
ATOM 1497 C C . GLY A 1 191 ? 22.234 -10.673 -20.584 1.00 61.66 191 GLY A 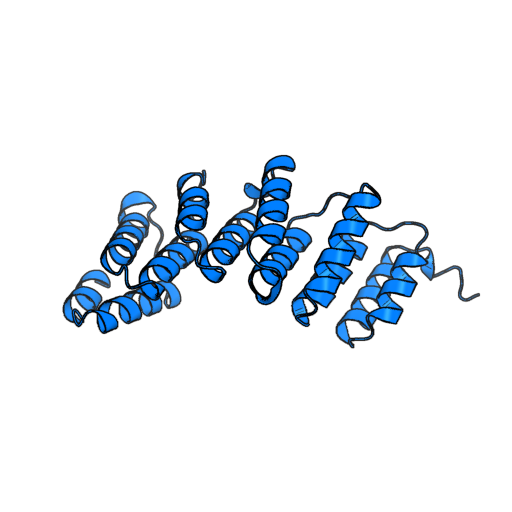C 1
ATOM 1498 O O . GLY A 1 191 ? 23.319 -10.633 -21.162 1.00 61.66 191 GLY A O 1
ATOM 1499 N N . ASP A 1 192 ? 21.372 -9.654 -20.626 1.00 60.09 192 ASP A N 1
ATOM 1500 C CA . ASP A 1 192 ? 21.532 -8.463 -21.469 1.00 60.09 192 ASP A CA 1
ATOM 1501 C C . ASP A 1 192 ? 22.079 -7.263 -20.672 1.00 60.09 192 ASP A C 1
ATOM 1503 O O . ASP A 1 192 ? 21.468 -6.202 -20.514 1.00 60.09 192 ASP A O 1
ATOM 1507 N N . VAL A 1 193 ? 23.269 -7.457 -20.095 1.00 56.31 193 VAL A N 1
ATOM 1508 C CA . VAL A 1 193 ? 23.943 -6.477 -19.218 1.00 56.31 193 VAL A CA 1
ATOM 1509 C C . VAL A 1 193 ? 24.310 -5.187 -19.970 1.00 56.31 193 VAL A C 1
ATOM 1511 O O . VAL A 1 193 ? 24.396 -4.113 -19.373 1.00 56.31 193 VAL A O 1
ATOM 1514 N N . ILE A 1 194 ? 24.498 -5.273 -21.290 1.00 53.19 194 ILE A N 1
ATOM 1515 C CA . ILE A 1 194 ? 24.892 -4.147 -22.146 1.00 53.19 194 ILE A CA 1
ATOM 1516 C C . ILE A 1 194 ? 23.726 -3.161 -22.322 1.00 53.19 194 ILE A C 1
ATOM 1518 O O . ILE A 1 194 ? 23.945 -1.951 -22.246 1.00 53.19 194 ILE A O 1
ATOM 1522 N N . LEU A 1 195 ? 22.486 -3.648 -22.452 1.00 56.41 195 LEU A N 1
ATOM 1523 C CA . LEU A 1 195 ? 21.288 -2.800 -22.499 1.00 56.41 195 LEU A CA 1
ATOM 1524 C C . LEU A 1 195 ? 21.102 -1.994 -21.202 1.00 56.41 195 LEU A C 1
ATOM 1526 O O . LEU A 1 195 ? 20.783 -0.807 -21.249 1.00 56.41 195 LEU A O 1
ATOM 1530 N N . GLY A 1 196 ? 21.373 -2.609 -20.045 1.00 55.03 196 GLY A N 1
ATOM 1531 C CA . GLY A 1 196 ? 21.266 -1.952 -18.736 1.00 55.03 196 GLY A CA 1
ATOM 1532 C C . GLY A 1 196 ? 22.177 -0.728 -18.588 1.00 55.03 196 GLY A C 1
ATOM 1533 O O . GLY A 1 196 ? 21.778 0.259 -17.983 1.00 55.03 196 GLY A O 1
ATOM 1534 N N . LEU A 1 197 ? 23.376 -0.759 -19.178 1.00 53.69 197 LEU A N 1
ATOM 1535 C CA . LEU A 1 197 ? 24.308 0.376 -19.190 1.00 53.69 197 LEU A CA 1
ATOM 1536 C C . LEU A 1 197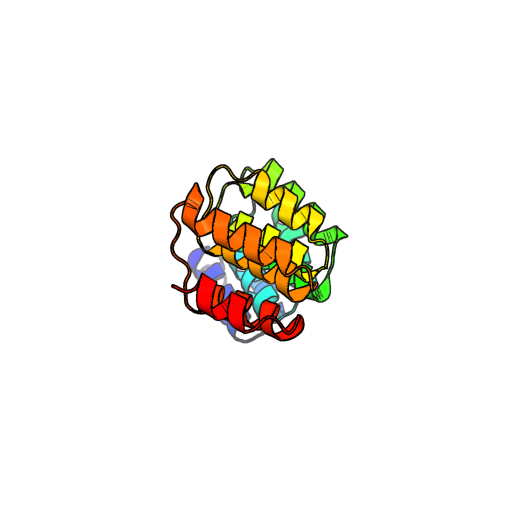 ? 23.931 1.447 -20.224 1.00 53.69 197 LEU A C 1
ATOM 1538 O O . LEU A 1 197 ? 24.127 2.630 -19.960 1.00 53.69 197 LEU A O 1
ATOM 1542 N N . ILE A 1 198 ? 23.372 1.051 -21.372 1.00 57.50 198 ILE A N 1
ATOM 1543 C CA . ILE A 1 198 ? 22.937 1.976 -22.433 1.00 57.50 198 ILE A CA 1
ATOM 1544 C C . ILE A 1 198 ? 21.717 2.795 -21.997 1.00 57.50 198 ILE A C 1
ATOM 1546 O O . ILE A 1 198 ? 21.602 3.953 -22.377 1.00 57.50 198 ILE A O 1
ATOM 1550 N N . TYR A 1 199 ? 20.822 2.230 -21.185 1.00 54.94 199 TYR A N 1
ATOM 1551 C CA . TYR A 1 199 ? 19.616 2.927 -20.729 1.00 54.94 199 TYR A CA 1
ATOM 1552 C C . TYR A 1 199 ? 19.810 3.840 -19.511 1.00 54.94 199 TYR A C 1
ATOM 1554 O O . TYR A 1 199 ? 18.897 4.595 -19.180 1.00 54.94 199 TYR A O 1
ATOM 1562 N N . MET A 1 200 ? 20.973 3.792 -18.851 1.00 55.28 200 MET A N 1
ATOM 1563 C CA . MET A 1 200 ? 21.319 4.705 -17.751 1.00 55.28 200 MET A CA 1
ATOM 1564 C C . MET A 1 200 ? 22.051 5.981 -18.204 1.00 55.28 200 MET A C 1
ATOM 1566 O O . MET A 1 200 ? 22.283 6.857 -17.370 1.00 55.28 200 MET A O 1
ATOM 1570 N N . LEU A 1 201 ? 22.423 6.079 -19.487 1.00 50.50 201 LEU A N 1
ATOM 1571 C CA . LEU A 1 201 ? 23.072 7.235 -20.122 1.00 50.50 2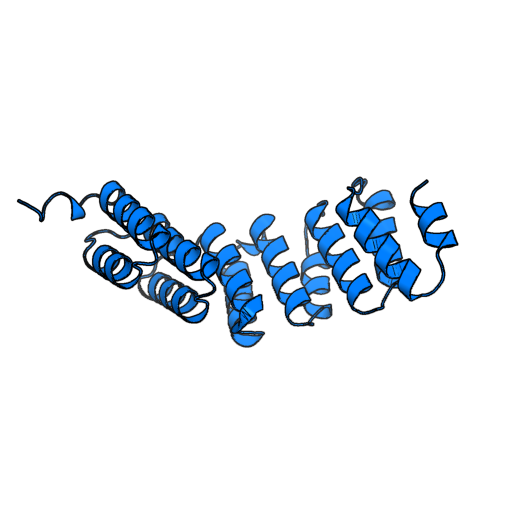01 LEU A CA 1
ATOM 1572 C C . LEU A 1 201 ? 22.071 8.023 -20.977 1.00 50.50 201 LEU A C 1
ATOM 1574 O O . LEU A 1 201 ? 22.214 9.265 -21.026 1.00 50.50 201 LEU A O 1
#

Radius of gyration: 20.34 Å; Cα contacts (8 Å, |Δi|>4): 266; chains: 1; bounding box: 44×26×64 Å

pLDDT: mean 86.47, std 12.44, range [37.22, 97.75]

Mean predicted aligned error: 7.19 Å

Sequence (201 aa):
MKMGLLLNVFVGSSLISMYSKNDEFDTAIEILERMEEKDMFSWTTMIVGFSKRNKSFEAIGVFVRMLEEGMMAGEFALTSILKACASVLGFREGSQVHGYAIKTSLENDASVRASIMDFYVKIGDTFSARLVYDRSPYYDLVMCTVMIGAYAQNGNTELAIEMFHQMIREFKIFPNEFTLATLLASTAQTGDVILGLIYML

InterPro domains:
  IPR002885 Pentatricopeptide repeat [PF01535] (13-39)
  IPR002885 Pentatricopeptide repeat [PF01535] (41-70)
  IPR002885 Pentatricopeptide repeat [PF13041] (140-184)
  IPR002885 Pentatricopeptide repeat [PS51375] (8-38)
  IPR002885 Pentatricopeptide repeat [PS51375] (39-73)
  IPR002885 Pentatricopeptide repeat [PS51375] (140-170)
  IPR002885 Pentatricopeptide repeat [TIGR00756] (14-39)
  IPR002885 Pentatricopeptide repeat [TIGR00756] (41-71)
  IPR002885 Pentatricopeptide repeat [TIGR00756] (142-177)
  IPR011990 Tetratricopeptide-like helical domain superfamily [G3DSA:1.25.40.10] (1-90)
  IPR011990 Tetratricopeptide-like helical domain superfamily [G3DSA:1.25.40.10] (91-194)
  IPR046960 Pentatricopeptide repeat-containing protein At4g14850-like, plant [PTHR47926] (1-199)

Solvent-accessible surface area (backbone atoms only — not comparable to full-atom values): 10730 Å² total; per-residue (Å²): 128,82,73,69,58,45,64,37,55,68,51,38,35,51,50,31,50,53,30,35,73,70,71,39,46,69,63,22,49,53,50,56,72,67,27,85,60,79,53,64,63,47,54,31,48,50,22,41,36,28,27,75,68,71,36,34,68,61,17,47,51,50,51,51,52,40,47,74,73,71,44,72,80,51,61,70,34,49,33,30,46,26,53,20,15,41,72,75,66,37,69,72,57,32,51,51,53,51,52,48,26,59,77,69,57,44,51,73,40,69,67,32,36,44,31,53,31,52,23,26,38,64,69,68,37,52,66,62,19,46,54,56,56,75,68,45,96,70,86,52,67,66,54,50,37,54,51,26,40,46,26,22,76,70,69,39,39,68,59,18,49,51,47,51,48,43,35,46,72,74,69,65,43,77,78,50,72,68,43,51,51,41,52,40,57,25,26,55,74,72,70,44,55,67,57,48,58,63,74,76,110

Nearest PDB structures (foldseek):
  5iww-assembly1_D  TM=9.065E-01  e=3.702E-10  unidentified
  6een-assembly1_B  TM=7.804E-01  e=5.037E-07  Zea mays
  6een-assembly1_D  TM=7.740E-01  e=9.470E-07  Zea mays
  5i9d-assembly1_A  TM=7.336E-01  e=9.052E-07  unidentified
  4pjs-assembly1_A  TM=7.524E-01  e=3.059E-06  unidentified